Protein AF-0000000074260076 (afdb_homodimer)

Radius of gyration: 21.59 Å; Cα contacts (8 Å, |Δi|>4): 686; chains: 2; bounding box: 51×74×41 Å

Structure (mmCIF, N/CA/C/O backbone):
data_AF-0000000074260076-model_v1
#
loop_
_entity.id
_entity.type
_entity.pdbx_description
1 polymer 'Uncharacterized protein'
#
loop_
_atom_site.group_PDB
_atom_site.id
_atom_site.type_symbol
_atom_site.label_atom_id
_atom_site.label_alt_id
_atom_site.label_comp_id
_atom_site.label_asym_id
_atom_site.label_entity_id
_atom_site.label_seq_id
_atom_site.pdbx_PDB_ins_code
_atom_site.Cartn_x
_atom_site.Cartn_y
_atom_site.Cartn_z
_atom_site.occupancy
_atom_site.B_iso_or_equiv
_atom_site.auth_seq_id
_atom_site.auth_comp_id
_atom_site.auth_asym_id
_atom_site.auth_atom_id
_atom_site.pdbx_PDB_model_num
ATOM 1 N N . MET A 1 1 ? -15.172 -18.375 -21.188 1 74.19 1 MET A N 1
ATOM 2 C CA . MET A 1 1 ? -14.969 -17.453 -20.078 1 74.19 1 MET A CA 1
ATOM 3 C C . MET A 1 1 ? -14.234 -18.141 -18.938 1 74.19 1 MET A C 1
ATOM 5 O O . MET A 1 1 ? -14.477 -19.312 -18.641 1 74.19 1 MET A O 1
ATOM 9 N N . PRO A 1 2 ? -13.25 -17.469 -18.547 1 85.44 2 PRO A N 1
ATOM 10 C CA . PRO A 1 2 ? -12.523 -18.156 -17.469 1 85.44 2 PRO A CA 1
ATOM 11 C C . PRO A 1 2 ? -13.398 -18.438 -16.25 1 85.44 2 PRO A C 1
ATOM 13 O O . PRO A 1 2 ? -14.328 -17.672 -15.969 1 85.44 2 PRO A O 1
ATOM 16 N N . ILE A 1 3 ? -13.172 -19.578 -15.68 1 87.88 3 ILE A N 1
ATOM 17 C CA . ILE A 1 3 ? -13.836 -19.953 -14.438 1 87.88 3 ILE A CA 1
ATOM 18 C C . ILE A 1 3 ? -13.078 -19.359 -13.25 1 87.88 3 ILE A C 1
ATOM 20 O O . ILE A 1 3 ? -11.844 -19.391 -13.219 1 87.88 3 ILE A O 1
ATOM 24 N N . ASP A 1 4 ? -13.875 -18.875 -12.344 1 90.56 4 ASP A N 1
ATOM 25 C CA . ASP A 1 4 ? -13.258 -18.391 -11.117 1 90.56 4 ASP A CA 1
ATOM 26 C C . ASP A 1 4 ? -12.578 -19.531 -10.359 1 90.56 4 ASP A C 1
ATOM 28 O O . ASP A 1 4 ? -13.141 -20.625 -10.234 1 90.56 4 ASP A O 1
ATOM 32 N N . ILE A 1 5 ? -11.406 -19.234 -9.883 1 93.06 5 ILE A N 1
ATOM 33 C CA . ILE A 1 5 ? -10.594 -20.234 -9.211 1 93.06 5 ILE A CA 1
ATOM 34 C C . ILE A 1 5 ? -11.383 -20.844 -8.047 1 93.06 5 ILE A C 1
ATOM 36 O O . ILE A 1 5 ? -11.203 -22.016 -7.707 1 93.06 5 ILE A O 1
ATOM 40 N N . ARG A 1 6 ? -12.32 -20.25 -7.434 1 90 6 ARG A N 1
ATOM 41 C CA . ARG A 1 6 ? -13.117 -20.719 -6.305 1 90 6 ARG A CA 1
ATOM 42 C C . ARG A 1 6 ? -14.117 -21.781 -6.75 1 90 6 ARG A C 1
ATOM 44 O O . ARG A 1 6 ? -14.547 -22.609 -5.949 1 90 6 ARG A O 1
ATOM 51 N N . ASP A 1 7 ? -14.359 -21.688 -8.008 1 90 7 ASP A N 1
ATOM 52 C CA . ASP A 1 7 ? -15.359 -22.594 -8.562 1 90 7 ASP A CA 1
ATOM 53 C C . ASP A 1 7 ? -14.719 -23.609 -9.5 1 90 7 ASP A C 1
ATOM 55 O O . ASP A 1 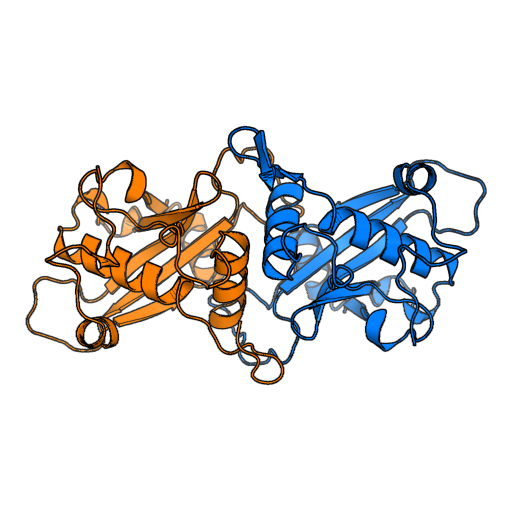7 ? -15.406 -24.438 -10.102 1 90 7 ASP A O 1
ATOM 59 N N . HIS A 1 8 ? -13.5 -23.531 -9.617 1 92.44 8 HIS A N 1
ATOM 60 C CA . HIS A 1 8 ? -12.812 -24.453 -10.516 1 92.44 8 HIS A CA 1
ATOM 61 C C . HIS A 1 8 ? -12.844 -25.875 -9.984 1 92.44 8 HIS A C 1
ATOM 63 O O . HIS A 1 8 ? -12.539 -26.109 -8.812 1 92.44 8 HIS A O 1
ATOM 69 N N . PRO A 1 9 ? -13.133 -26.812 -10.75 1 93 9 PRO A N 1
ATOM 70 C CA . PRO A 1 9 ? -13.297 -28.188 -10.281 1 93 9 PRO A CA 1
ATOM 71 C C . PRO A 1 9 ? -12.008 -28.766 -9.711 1 93 9 PRO A C 1
ATOM 73 O O . PRO A 1 9 ? -12.055 -29.641 -8.828 1 93 9 PRO A O 1
ATOM 76 N N . ASP A 1 10 ? -10.914 -28.375 -10.242 1 92.19 10 ASP A N 1
ATOM 77 C CA . ASP A 1 10 ? -9.641 -28.922 -9.797 1 92.19 10 ASP A CA 1
ATOM 78 C C . ASP A 1 10 ? -8.953 -28 -8.805 1 92.19 10 ASP A C 1
ATOM 80 O O . ASP A 1 10 ? -7.762 -28.141 -8.523 1 92.19 10 ASP A O 1
ATOM 84 N N . ALA A 1 11 ? -9.711 -26.969 -8.336 1 92.06 11 ALA A N 1
ATOM 85 C CA . ALA A 1 11 ? -9.141 -26.062 -7.34 1 92.06 11 ALA A CA 1
ATOM 86 C C . ALA A 1 11 ? -8.781 -26.828 -6.062 1 92.06 11 ALA A C 1
ATOM 88 O O . ALA A 1 11 ? -9.555 -27.672 -5.594 1 92.06 11 ALA A O 1
ATOM 89 N N . PRO A 1 12 ? -7.594 -26.594 -5.531 1 92.62 12 PRO A N 1
ATOM 90 C CA . PRO A 1 12 ? -7.27 -27.219 -4.246 1 92.62 12 PRO A CA 1
ATOM 91 C C . PRO A 1 12 ? -8.227 -26.797 -3.133 1 92.62 12 PRO A C 1
ATOM 93 O O . PRO A 1 12 ? -8.75 -25.688 -3.146 1 92.62 12 PRO A O 1
ATOM 96 N N . SER A 1 13 ? -8.406 -27.719 -2.211 1 91.31 13 SER A N 1
ATOM 97 C CA . SER A 1 13 ? -9.234 -27.422 -1.047 1 91.31 13 SER A CA 1
ATOM 98 C C . SER A 1 13 ? -8.484 -26.547 -0.044 1 91.31 13 SER A C 1
ATOM 100 O O . SER A 1 13 ? -7.262 -26.406 -0.127 1 91.31 13 SER A O 1
ATOM 102 N N . LEU A 1 14 ? -9.234 -26.047 0.898 1 89.88 14 LEU A N 1
ATOM 103 C CA . LEU A 1 14 ? -8.625 -25.234 1.948 1 89.88 14 LEU A CA 1
ATOM 104 C C . LEU A 1 14 ? -7.625 -26.062 2.756 1 89.88 14 LEU A C 1
ATOM 106 O O . LEU A 1 14 ? -6.582 -25.547 3.172 1 89.88 14 LEU A O 1
ATOM 110 N N . GLU A 1 15 ? -7.977 -27.281 2.957 1 89.81 15 GLU A N 1
ATOM 111 C CA . GLU A 1 15 ? -7.094 -28.188 3.689 1 89.81 15 GLU A CA 1
ATOM 112 C C . GLU A 1 15 ? -5.77 -28.375 2.953 1 89.81 15 GLU A C 1
ATOM 114 O O . GLU A 1 15 ? -4.703 -28.375 3.57 1 89.81 15 GLU A O 1
ATOM 119 N N . GLU A 1 16 ? -5.859 -28.562 1.689 1 88.75 16 GLU A N 1
ATOM 120 C CA . GLU A 1 16 ? -4.656 -28.719 0.877 1 88.75 16 GLU A CA 1
ATOM 121 C C . GLU A 1 16 ? -3.822 -27.438 0.875 1 88.75 16 GLU A C 1
ATOM 123 O O . GLU A 1 16 ? -2.59 -27.5 0.895 1 88.75 16 GLU A O 1
ATOM 128 N N . LEU A 1 17 ? -4.484 -26.297 0.888 1 92.06 17 LEU A N 1
ATOM 129 C CA . LEU A 1 17 ? -3.797 -25.016 0.832 1 92.06 17 LEU A CA 1
ATOM 130 C C . LEU A 1 17 ? -3.021 -24.75 2.119 1 92.06 17 LEU A C 1
ATOM 132 O O . LEU A 1 17 ? -2.084 -23.953 2.133 1 92.06 17 LEU A O 1
ATOM 136 N N . ARG A 1 18 ? -3.373 -25.375 3.184 1 90.62 18 ARG A N 1
ATOM 137 C CA . ARG A 1 18 ? -2.725 -25.172 4.477 1 90.62 18 ARG A CA 1
ATOM 138 C C . ARG A 1 18 ? -1.297 -25.719 4.461 1 90.62 18 ARG A C 1
ATOM 140 O O . ARG A 1 18 ? -0.505 -25.406 5.355 1 90.62 18 ARG A O 1
ATOM 147 N N . GLU A 1 19 ? -1.034 -26.469 3.469 1 91.38 19 GLU A N 1
ATOM 148 C CA . GLU A 1 19 ? 0.305 -27.047 3.334 1 91.38 19 GLU A CA 1
ATOM 149 C C . GLU A 1 19 ? 1.283 -26.016 2.771 1 91.38 19 GLU A C 1
ATOM 151 O O . GLU A 1 19 ? 2.488 -26.266 2.701 1 91.38 19 GLU A O 1
ATOM 156 N N . PHE A 1 20 ? 0.777 -24.922 2.424 1 94 20 PHE A N 1
ATOM 157 C CA . PHE A 1 20 ? 1.606 -23.906 1.789 1 94 20 PHE A CA 1
ATOM 158 C C . PHE A 1 20 ? 1.668 -22.641 2.645 1 94 20 PHE A C 1
ATOM 160 O O . PHE A 1 20 ? 0.704 -22.312 3.336 1 94 20 PHE A O 1
ATOM 167 N N . THR A 1 21 ? 2.832 -22 2.584 1 94.5 21 THR A N 1
ATOM 168 C CA . THR A 1 21 ? 3.016 -20.719 3.256 1 94.5 21 THR A CA 1
ATOM 169 C C . THR A 1 21 ? 3.539 -19.672 2.281 1 94.5 21 THR A C 1
ATOM 171 O O . THR A 1 21 ? 4.422 -19.953 1.469 1 94.5 21 THR A O 1
ATOM 174 N N . LEU A 1 22 ? 2.9 -18.547 2.312 1 96.56 22 LEU A N 1
ATOM 175 C CA . LEU A 1 22 ? 3.389 -17.406 1.554 1 96.56 22 LEU A CA 1
ATOM 176 C C . LEU A 1 22 ? 4.402 -16.609 2.369 1 96.56 22 LEU A C 1
ATOM 178 O O . LEU A 1 22 ? 4.074 -16.094 3.438 1 96.56 22 LEU A O 1
ATOM 182 N N . VAL A 1 23 ? 5.578 -16.531 1.848 1 98.06 23 VAL A N 1
ATOM 183 C CA . VAL A 1 23 ? 6.641 -15.812 2.535 1 98.06 23 VAL A CA 1
ATOM 184 C C . VAL A 1 23 ? 7.098 -14.625 1.682 1 98.06 23 VAL A C 1
ATOM 186 O O . VAL A 1 23 ? 7.641 -14.812 0.59 1 98.06 23 VAL A O 1
ATOM 189 N N . PRO A 1 24 ? 6.895 -13.445 2.148 1 98.69 24 PRO A N 1
ATOM 190 C CA . PRO A 1 24 ? 7.363 -12.312 1.349 1 98.69 24 PRO A CA 1
ATOM 191 C C . PRO A 1 24 ? 8.875 -12.32 1.142 1 98.69 24 PRO A C 1
ATOM 193 O O . PRO A 1 24 ? 9.625 -12.641 2.064 1 98.69 24 PRO A O 1
ATOM 196 N N . VAL A 1 25 ? 9.312 -12.016 -0.011 1 98.69 25 VAL A N 1
ATOM 197 C CA . VAL A 1 25 ? 10.734 -11.844 -0.304 1 98.69 25 VAL A CA 1
ATOM 198 C C . VAL A 1 25 ? 11.18 -10.453 0.138 1 98.69 25 VAL A C 1
ATOM 200 O O . VAL A 1 25 ? 10.562 -9.445 -0.221 1 98.69 25 VAL A O 1
ATOM 203 N N . ALA A 1 26 ? 12.227 -10.398 0.813 1 98.31 26 ALA A N 1
ATOM 204 C CA . ALA A 1 26 ? 12.695 -9.125 1.353 1 98.31 26 ALA A CA 1
ATOM 205 C C . ALA A 1 26 ? 13.117 -8.18 0.233 1 98.31 26 ALA A C 1
ATOM 207 O O . ALA A 1 26 ? 13.727 -8.609 -0.753 1 98.31 26 ALA A O 1
ATOM 208 N N . ARG A 1 27 ? 12.891 -6.945 0.481 1 97.56 27 ARG A N 1
ATOM 209 C CA . ARG A 1 27 ? 13.289 -5.93 -0.488 1 97.56 27 ARG A CA 1
ATOM 210 C C . ARG A 1 27 ? 14.781 -6.008 -0.775 1 97.56 27 ARG A C 1
ATOM 212 O O . ARG A 1 27 ? 15.203 -5.895 -1.929 1 97.56 27 ARG A O 1
ATOM 219 N N . GLU A 1 28 ? 15.531 -6.152 0.253 1 96.5 28 GLU A N 1
ATOM 220 C CA . GLU A 1 28 ? 16.984 -6.223 0.107 1 96.5 28 GLU A CA 1
ATOM 221 C C . GLU A 1 28 ? 17.391 -7.375 -0.806 1 96.5 28 GLU A C 1
ATOM 223 O O . GLU A 1 28 ? 18.328 -7.246 -1.59 1 96.5 28 GLU A O 1
ATOM 228 N N . GLU A 1 29 ? 16.734 -8.469 -0.654 1 98.06 29 GLU A N 1
ATOM 229 C CA . GLU A 1 29 ? 17.031 -9.609 -1.522 1 98.06 29 GLU A CA 1
ATOM 230 C C . GLU A 1 29 ? 16.703 -9.289 -2.979 1 98.06 29 GLU A C 1
ATOM 232 O O . GLU A 1 29 ? 17.484 -9.625 -3.879 1 98.06 29 GLU A O 1
ATOM 237 N N . ILE A 1 30 ? 15.602 -8.648 -3.213 1 98.38 30 ILE A N 1
ATOM 238 C CA . ILE A 1 30 ? 15.195 -8.266 -4.562 1 98.38 30 ILE A CA 1
ATOM 239 C C . ILE A 1 30 ? 16.234 -7.328 -5.164 1 98.38 30 ILE A C 1
ATOM 241 O O . ILE A 1 30 ? 16.688 -7.535 -6.293 1 98.38 30 ILE A O 1
ATOM 245 N N . GLU A 1 31 ? 16.641 -6.336 -4.414 1 97.19 31 GLU A N 1
ATOM 246 C CA . GLU A 1 31 ? 17.609 -5.355 -4.891 1 97.19 31 GLU A CA 1
ATOM 247 C C . GLU A 1 31 ? 18.969 -6.004 -5.16 1 97.19 31 GLU A C 1
ATOM 249 O O . GLU A 1 31 ? 19.656 -5.641 -6.113 1 97.19 31 GLU A O 1
ATOM 254 N N . SER A 1 32 ? 19.344 -6.941 -4.289 1 98 32 SER A N 1
ATOM 255 C CA . SER A 1 32 ? 20.609 -7.648 -4.473 1 98 32 SER A CA 1
ATOM 256 C C . SER A 1 32 ? 20.625 -8.438 -5.777 1 98 32 SER A C 1
ATOM 258 O O . SER A 1 32 ? 21.594 -8.398 -6.527 1 98 32 SER A O 1
ATOM 260 N N . ARG A 1 33 ? 19.516 -9.133 -6.066 1 98.12 33 ARG A N 1
ATOM 261 C CA . ARG A 1 33 ? 19.391 -9.883 -7.312 1 98.12 33 ARG A CA 1
ATOM 262 C C . ARG A 1 33 ? 19.469 -8.961 -8.523 1 98.12 33 ARG A C 1
ATOM 264 O O . ARG A 1 33 ? 20.141 -9.266 -9.508 1 98.12 33 ARG A O 1
ATOM 271 N N . ARG A 1 34 ? 18.844 -7.852 -8.438 1 97.5 34 ARG A N 1
ATOM 272 C CA . ARG A 1 34 ? 18.875 -6.875 -9.523 1 97.5 34 ARG A CA 1
ATOM 273 C C . ARG A 1 34 ? 20.281 -6.309 -9.719 1 97.5 34 ARG A C 1
ATOM 275 O O . ARG A 1 34 ? 20.719 -6.102 -10.852 1 97.5 34 ARG A O 1
ATOM 282 N N . ALA A 1 35 ? 20.953 -6.012 -8.656 1 97.31 35 ALA A N 1
ATOM 283 C CA . ALA A 1 35 ? 22.312 -5.473 -8.711 1 97.31 35 ALA A CA 1
ATOM 284 C C . ALA A 1 35 ? 23.266 -6.457 -9.383 1 97.31 35 ALA A C 1
ATOM 286 O O . ALA A 1 35 ? 24.25 -6.055 -9.992 1 97.31 35 ALA A O 1
ATOM 287 N N . GLU A 1 36 ? 22.953 -7.688 -9.242 1 97.31 36 GLU A N 1
ATOM 288 C CA . GLU A 1 36 ? 23.75 -8.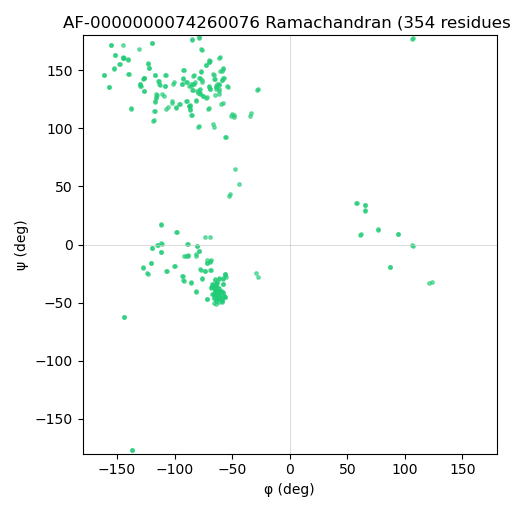734 -9.875 1 97.31 36 GLU A CA 1
ATOM 289 C C . GLU A 1 36 ? 23.391 -8.898 -11.344 1 97.31 36 GLU A C 1
ATOM 291 O O . GLU A 1 36 ? 23.922 -9.781 -12.031 1 97.31 36 GLU A O 1
ATOM 296 N N . GLY A 1 37 ? 22.453 -8.117 -11.75 1 97.31 37 GLY A N 1
ATOM 297 C CA . GLY A 1 37 ? 22.094 -8.109 -13.156 1 97.31 37 GLY A CA 1
ATOM 298 C C . GLY A 1 37 ? 20.938 -9.047 -13.484 1 97.31 37 GLY A C 1
ATOM 299 O O . GLY A 1 37 ? 20.641 -9.281 -14.656 1 97.31 37 GLY A O 1
ATOM 300 N N . GLN A 1 38 ? 20.297 -9.586 -12.469 1 97.56 38 GLN A N 1
ATOM 301 C CA . GLN A 1 38 ? 19.172 -10.5 -12.703 1 97.56 38 GLN A CA 1
ATOM 302 C C . GLN A 1 38 ? 17.875 -9.734 -12.93 1 97.56 38 GLN A C 1
ATOM 304 O O . GLN A 1 38 ? 17.672 -8.664 -12.344 1 97.56 38 GLN A O 1
ATOM 309 N N . GLU A 1 39 ? 17.094 -10.297 -13.758 1 97.31 39 GLU A N 1
ATOM 310 C CA . GLU A 1 39 ? 15.766 -9.758 -14.016 1 97.31 39 GLU A CA 1
ATOM 311 C C . GLU A 1 39 ? 14.68 -10.719 -13.547 1 97.31 39 GLU A C 1
ATOM 313 O O . GLU A 1 39 ? 14.828 -11.938 -13.656 1 97.31 39 GLU A O 1
ATOM 318 N N . LEU A 1 40 ? 13.656 -10.133 -12.992 1 98.06 40 LEU A N 1
ATOM 319 C CA . LEU A 1 40 ? 12.508 -10.93 -12.57 1 98.06 40 LEU A CA 1
ATOM 320 C C . LEU A 1 40 ? 11.547 -11.148 -13.734 1 98.06 40 LEU A C 1
ATOM 322 O O . LEU A 1 40 ? 10.914 -10.203 -14.211 1 98.06 40 LEU A O 1
ATOM 326 N N . ARG A 1 41 ? 11.438 -12.359 -14.203 1 98 41 ARG A N 1
ATOM 327 C CA . ARG A 1 41 ? 10.438 -12.719 -15.203 1 98 41 ARG A CA 1
ATOM 328 C C . ARG A 1 41 ? 9.102 -13.047 -14.547 1 98 41 ARG A C 1
ATOM 330 O O . ARG A 1 41 ? 9.055 -13.781 -13.555 1 98 41 ARG A O 1
ATOM 337 N N . GLU A 1 42 ? 8.141 -12.469 -15.125 1 98 42 GLU A N 1
ATOM 338 C CA . GLU A 1 42 ? 6.812 -12.664 -14.555 1 98 42 GLU A CA 1
ATOM 339 C C . GLU A 1 42 ? 5.82 -13.156 -15.602 1 98 42 GLU A C 1
ATOM 341 O O . GLU A 1 42 ? 5.938 -12.812 -16.781 1 98 42 GLU A O 1
ATOM 346 N N . LEU A 1 43 ? 4.941 -14.016 -15.18 1 97.81 43 LEU A N 1
ATOM 347 C CA . LEU A 1 43 ? 3.811 -14.477 -15.977 1 97.81 43 LEU A CA 1
ATOM 348 C C . LEU A 1 43 ? 2.488 -14.109 -15.312 1 97.81 43 LEU A C 1
ATOM 350 O O . LEU A 1 43 ? 2.121 -14.695 -14.289 1 97.81 43 LEU A O 1
ATOM 354 N N . ASN A 1 44 ? 1.832 -13.141 -15.859 1 96.94 44 ASN A N 1
ATOM 355 C CA . ASN A 1 44 ? 0.511 -12.766 -15.367 1 96.94 44 ASN A CA 1
ATOM 356 C C . ASN A 1 44 ? -0.532 -13.828 -15.695 1 96.94 44 ASN A C 1
ATOM 358 O O . ASN A 1 44 ? -0.889 -14.016 -16.859 1 96.94 44 ASN A O 1
ATOM 362 N N . LEU A 1 45 ? -1.094 -14.406 -14.75 1 96.56 45 LEU A N 1
ATOM 363 C CA . LEU A 1 45 ? -1.953 -15.57 -14.961 1 96.56 45 LEU A CA 1
ATOM 364 C C . LEU A 1 45 ? -3.312 -15.148 -15.508 1 96.56 45 LEU A C 1
ATOM 366 O O . LEU A 1 45 ? -3.969 -15.922 -16.203 1 96.56 45 LEU A O 1
ATOM 370 N N . GLN A 1 46 ? -3.758 -13.984 -15.211 1 90.44 46 GLN A N 1
ATOM 371 C CA . GLN A 1 46 ? -5.02 -13.492 -15.742 1 90.44 46 GLN A CA 1
ATOM 372 C C . GLN A 1 46 ? -4.934 -13.273 -17.25 1 90.44 46 GLN A C 1
ATOM 374 O O . GLN A 1 46 ? -5.922 -13.453 -17.969 1 90.44 46 GLN A O 1
ATOM 379 N N . GLU A 1 47 ? -3.836 -12.891 -17.719 1 89.31 47 GLU A N 1
ATOM 380 C CA . GLU A 1 47 ? -3.65 -12.594 -19.141 1 89.31 47 GLU A CA 1
ATOM 381 C C . GLU A 1 47 ? -3.301 -13.852 -19.922 1 89.31 47 GLU A C 1
ATOM 383 O O . GLU A 1 47 ? -3.641 -13.977 -21.094 1 89.31 47 GLU A O 1
ATOM 388 N N . GLU A 1 48 ? -2.619 -14.742 -19.328 1 90.19 48 GLU A N 1
ATOM 389 C CA . GLU A 1 48 ? -2.045 -15.875 -20.031 1 90.19 48 GLU A CA 1
ATOM 390 C C . GLU A 1 48 ? -2.992 -17.078 -20.031 1 90.19 48 GLU A C 1
ATOM 392 O O . GLU A 1 48 ? -2.943 -17.922 -20.922 1 90.19 48 GLU A O 1
ATOM 397 N N . ARG A 1 49 ? -3.729 -17.094 -18.938 1 87.19 49 ARG A N 1
ATOM 398 C CA . ARG A 1 49 ? -4.641 -18.234 -18.828 1 87.19 49 ARG A CA 1
ATOM 399 C C . ARG A 1 49 ? -6.059 -17.828 -19.219 1 87.19 49 ARG A C 1
ATOM 401 O O . ARG A 1 49 ? -6.531 -16.75 -18.859 1 87.19 49 ARG A O 1
ATOM 408 N N . ASN A 1 50 ? -6.684 -18.656 -19.891 1 85.69 50 ASN A N 1
ATOM 409 C CA . ASN A 1 50 ? -8.039 -18.375 -20.344 1 85.69 50 ASN A CA 1
ATOM 410 C C . ASN A 1 50 ? -9.055 -19.328 -19.719 1 85.69 50 ASN A C 1
ATOM 412 O O . ASN A 1 50 ? -10.258 -19.203 -19.953 1 85.69 50 ASN A O 1
ATOM 416 N N . ASP A 1 51 ? -8.633 -20.172 -18.953 1 89.75 51 ASP A N 1
ATOM 417 C CA . ASP A 1 51 ? -9.523 -21.203 -18.406 1 89.75 51 ASP A CA 1
ATOM 418 C C . ASP A 1 51 ? -9.82 -20.938 -16.938 1 89.75 51 ASP A C 1
ATOM 420 O O . ASP A 1 51 ? -10.812 -21.438 -16.391 1 89.75 51 ASP A O 1
ATOM 424 N N . VAL A 1 52 ? -8.977 -20.203 -16.281 1 90.94 52 VAL A N 1
ATOM 425 C CA . VAL A 1 52 ? -9.125 -19.953 -14.859 1 90.94 52 VAL A CA 1
ATOM 426 C C . VAL A 1 52 ? -8.758 -18.5 -14.555 1 90.94 52 VAL A C 1
ATOM 428 O O . VAL A 1 52 ? -7.898 -17.922 -15.219 1 90.94 52 VAL A O 1
ATOM 431 N N . SER A 1 53 ? -9.453 -17.906 -13.531 1 89.31 53 SER A N 1
ATOM 432 C CA . SER A 1 53 ? -9.172 -16.531 -13.148 1 89.31 53 SER A CA 1
ATOM 433 C C . SER A 1 53 ? -9.383 -16.312 -11.656 1 89.31 53 SER A C 1
ATOM 435 O O . SER A 1 53 ? -10.008 -17.141 -10.984 1 89.31 53 SER A O 1
ATOM 437 N N . ALA A 1 54 ? -8.688 -15.312 -11.211 1 85.75 54 ALA A N 1
ATOM 438 C CA . ALA A 1 54 ? -8.969 -14.758 -9.891 1 85.75 54 ALA A CA 1
ATOM 439 C C . ALA A 1 54 ? -9.656 -13.398 -10 1 85.75 54 ALA A C 1
ATOM 441 O O . ALA A 1 54 ? -9.195 -12.523 -10.727 1 85.75 54 ALA A O 1
ATOM 442 N N . SER A 1 55 ? -10.859 -13.258 -9.547 1 79.62 55 SER A N 1
ATOM 443 C CA . SER A 1 55 ? -11.562 -11.984 -9.609 1 79.62 55 SER A CA 1
ATOM 444 C C . SER A 1 55 ? -12.094 -11.578 -8.234 1 79.62 55 SER A C 1
ATOM 446 O O . SER A 1 55 ? -12.406 -12.438 -7.406 1 79.62 55 SER A O 1
ATOM 448 N N . LEU A 1 56 ? -12.023 -10.266 -8.016 1 82.19 56 LEU A N 1
ATOM 449 C CA . LEU A 1 56 ? -12.562 -9.75 -6.754 1 82.19 56 LEU A CA 1
ATOM 450 C C . LEU A 1 56 ? -14.078 -9.68 -6.797 1 82.19 56 LEU A C 1
ATOM 452 O O . LEU A 1 56 ? -14.727 -9.523 -5.762 1 82.19 56 LEU A O 1
ATOM 456 N N . ASP A 1 57 ? -14.648 -9.625 -8.102 1 66.31 57 ASP A N 1
ATOM 457 C CA . ASP A 1 57 ? -16.078 -9.438 -8.289 1 66.31 57 ASP A CA 1
ATOM 458 C C . ASP A 1 57 ? -16.875 -10.508 -7.539 1 66.31 57 ASP A C 1
ATOM 460 O O . ASP A 1 57 ? -16.641 -11.703 -7.727 1 66.31 57 ASP A O 1
ATOM 464 N N . VAL A 1 58 ? -17.219 -10.133 -6.348 1 54.25 58 VAL A N 1
ATOM 465 C CA . VAL A 1 58 ? -18.141 -11.031 -5.664 1 54.25 58 VAL A CA 1
ATOM 466 C C . VAL A 1 58 ? -19.453 -11.133 -6.445 1 54.25 58 VAL A C 1
ATOM 468 O O . VAL A 1 58 ? -19.859 -10.172 -7.105 1 54.25 58 VAL A O 1
ATOM 471 N N . GLU A 1 59 ? -19.953 -12.242 -6.734 1 48.22 59 GLU A N 1
ATOM 472 C CA . GLU A 1 59 ? -21.266 -12.484 -7.344 1 48.22 59 GLU A CA 1
ATOM 473 C C . GLU A 1 59 ? -22.25 -11.375 -6.984 1 48.22 59 GLU A C 1
ATOM 475 O O . GLU A 1 59 ? -22.312 -10.945 -5.832 1 48.22 59 GLU A O 1
ATOM 480 N N . PRO A 1 60 ? -22.938 -10.898 -7.969 1 41.81 60 PRO A N 1
ATOM 481 C CA . PRO A 1 60 ? -24.156 -10.109 -7.797 1 41.81 60 PRO A CA 1
ATOM 482 C C . PRO A 1 60 ? -25.156 -10.766 -6.852 1 41.81 60 PRO A C 1
ATOM 484 O O . PRO A 1 60 ? -25.469 -11.945 -7.012 1 41.81 60 PRO A O 1
ATOM 487 N N . GLY A 1 61 ? -25.422 -10.156 -5.598 1 44.56 61 GLY A N 1
ATOM 488 C CA . GLY A 1 61 ? -26.375 -10.688 -4.629 1 44.56 61 GLY A CA 1
ATOM 489 C C . GLY A 1 61 ? -25.734 -11.016 -3.291 1 44.56 61 GLY A C 1
ATOM 490 O O . GLY A 1 61 ? -26.422 -11.438 -2.355 1 44.56 61 GLY A O 1
ATOM 491 N N . SER A 1 62 ? -24.625 -11.383 -3.379 1 41.09 62 SER A N 1
ATOM 492 C CA . SER A 1 62 ? -24.062 -11.672 -2.062 1 41.09 62 SER A CA 1
ATOM 493 C C . SER A 1 62 ? -23.938 -10.398 -1.227 1 41.09 62 SER A C 1
ATOM 495 O O . SER A 1 62 ? -23.578 -9.336 -1.745 1 41.09 62 SER A O 1
ATOM 497 N N . ALA A 1 63 ? -24.828 -10.219 -0.368 1 43.25 63 ALA A N 1
ATOM 498 C CA . ALA A 1 63 ? -25.047 -9.141 0.588 1 43.25 63 ALA A CA 1
ATOM 499 C C . ALA A 1 63 ? -23.734 -8.461 0.962 1 43.25 63 ALA A C 1
ATOM 501 O O . ALA A 1 63 ? -23.734 -7.441 1.653 1 43.25 63 ALA A O 1
ATOM 502 N N . GLY A 1 64 ? -22.562 -9.039 0.949 1 45.16 64 GLY A N 1
ATOM 503 C CA . GLY A 1 64 ? -21.391 -8.531 1.647 1 45.16 64 GLY A CA 1
ATOM 504 C C . GLY A 1 64 ? -20.672 -7.445 0.879 1 45.16 64 GLY A C 1
ATOM 505 O O . GLY A 1 64 ? -20.922 -7.246 -0.313 1 45.16 64 GLY A O 1
ATOM 506 N N . ARG A 1 65 ? -20.25 -6.496 1.543 1 52.94 65 ARG A N 1
ATOM 507 C CA . ARG A 1 65 ? -19.469 -5.375 1.031 1 52.94 65 ARG A CA 1
ATOM 508 C C . ARG A 1 65 ? -18.531 -5.828 -0.083 1 52.94 65 ARG A C 1
ATOM 510 O O . ARG A 1 65 ? -17.859 -6.852 0.043 1 52.94 65 ARG A O 1
ATOM 517 N N . SER A 1 66 ? -18.781 -5.418 -1.331 1 68.94 66 SER A N 1
ATOM 518 C CA . SER A 1 66 ? -18.016 -5.73 -2.531 1 68.94 66 SER A CA 1
ATOM 519 C C . SER A 1 66 ? -16.516 -5.508 -2.301 1 68.94 66 SER A C 1
ATOM 521 O O . SER A 1 66 ? -16.109 -4.477 -1.761 1 68.94 66 SER A O 1
ATOM 523 N N . LEU A 1 67 ? -15.797 -6.598 -2.25 1 85.12 67 LEU A N 1
ATOM 524 C CA . LEU A 1 67 ? -14.336 -6.578 -2.174 1 85.12 67 LEU A CA 1
ATOM 525 C C . LEU A 1 67 ? -13.742 -5.836 -3.367 1 85.12 67 LEU A C 1
ATOM 527 O O . LEU A 1 67 ? -14.133 -6.074 -4.512 1 85.12 67 LEU A O 1
ATOM 531 N N . ASP A 1 68 ? -12.992 -4.801 -3.043 1 90.56 68 ASP A N 1
ATOM 532 C CA . ASP A 1 68 ? -12.297 -4.105 -4.121 1 90.56 68 ASP A CA 1
ATOM 533 C C . ASP A 1 68 ? -10.781 -4.141 -3.918 1 90.56 68 ASP A C 1
ATOM 535 O O . ASP A 1 68 ? -10.297 -4.668 -2.916 1 90.56 68 ASP A O 1
ATOM 539 N N . VAL A 1 69 ? -10.055 -3.674 -4.863 1 95.31 69 VAL A N 1
ATOM 540 C CA . VAL A 1 69 ? -8.602 -3.816 -4.91 1 95.31 69 VAL A CA 1
ATOM 541 C C . VAL A 1 69 ? -7.973 -3.051 -3.748 1 95.31 69 VAL A C 1
ATOM 543 O O . VAL A 1 69 ? -6.926 -3.449 -3.23 1 95.31 69 VAL A O 1
ATOM 546 N N . GLY A 1 70 ? -8.617 -1.965 -3.293 1 96.19 70 GLY A N 1
ATOM 547 C CA . GLY A 1 70 ? -8.133 -1.255 -2.119 1 96.19 70 GLY A CA 1
ATOM 548 C C . GLY A 1 70 ? -8.195 -2.082 -0.85 1 96.19 70 GLY A C 1
ATOM 549 O O . GLY A 1 70 ? -7.266 -2.072 -0.045 1 96.19 70 GLY A O 1
ATOM 550 N N . MET A 1 71 ? -9.273 -2.742 -0.719 1 94.62 71 MET A N 1
ATOM 551 C CA . MET A 1 71 ? -9.422 -3.643 0.42 1 94.62 71 MET A CA 1
ATOM 552 C C . MET A 1 71 ? -8.383 -4.754 0.377 1 94.62 71 MET A C 1
ATOM 554 O O . MET A 1 71 ? -7.781 -5.086 1.4 1 94.62 71 MET A O 1
ATOM 558 N N . VAL A 1 72 ? -8.188 -5.27 -0.801 1 96.44 72 VAL A N 1
ATOM 559 C CA . VAL A 1 72 ? -7.199 -6.324 -1.008 1 96.44 72 VAL A CA 1
ATOM 560 C C . VAL A 1 72 ? -5.812 -5.824 -0.597 1 96.44 72 VAL A C 1
ATOM 562 O O . VAL A 1 72 ? -5.098 -6.5 0.147 1 96.44 72 VAL A O 1
ATOM 565 N N . LEU A 1 73 ? -5.465 -4.672 -1.052 1 98.5 73 LEU A N 1
ATOM 566 C CA . LEU A 1 73 ? -4.16 -4.102 -0.735 1 98.5 73 LEU A CA 1
ATOM 567 C C . LEU A 1 73 ? -3.998 -3.918 0.77 1 98.5 73 LEU A C 1
ATOM 569 O O . LEU A 1 73 ? -2.953 -4.258 1.332 1 98.5 73 LEU A O 1
ATOM 573 N N . TYR A 1 74 ? -4.988 -3.398 1.412 1 98.06 74 TYR A N 1
ATOM 574 C CA . TYR A 1 74 ? -4.875 -3.137 2.842 1 98.06 74 TYR A CA 1
ATOM 575 C C . TYR A 1 74 ? -4.781 -4.438 3.629 1 98.06 74 TYR A C 1
ATOM 577 O O . TYR A 1 74 ? -4.078 -4.512 4.637 1 98.06 74 TYR A O 1
ATOM 585 N N . ARG A 1 75 ? -5.465 -5.492 3.227 1 97.38 75 ARG A N 1
ATOM 586 C CA . ARG A 1 75 ? -5.332 -6.797 3.863 1 97.38 75 ARG A CA 1
ATOM 587 C C . ARG A 1 75 ? -3.908 -7.328 3.73 1 97.38 75 ARG A C 1
ATOM 589 O O . ARG A 1 75 ? -3.344 -7.855 4.691 1 97.38 75 ARG A O 1
ATOM 596 N N . LEU A 1 76 ? -3.365 -7.195 2.539 1 98.56 76 LEU A N 1
ATOM 597 C CA . LEU A 1 76 ? -1.981 -7.613 2.338 1 98.56 76 LEU A CA 1
ATOM 598 C C . LEU A 1 76 ? -1.04 -6.828 3.248 1 98.56 76 LEU A C 1
ATOM 600 O O . LEU A 1 76 ? -0.094 -7.391 3.803 1 98.56 76 LEU A O 1
ATOM 604 N N . VAL A 1 77 ? -1.302 -5.539 3.396 1 98.69 77 VAL A N 1
ATOM 605 C CA . VAL A 1 77 ? -0.486 -4.695 4.266 1 98.69 77 VAL A CA 1
ATOM 606 C C . VAL A 1 77 ? -0.603 -5.176 5.711 1 98.69 77 VAL A C 1
ATOM 608 O O . VAL A 1 77 ? 0.399 -5.266 6.422 1 98.69 77 VAL A O 1
ATOM 611 N N . GLN A 1 78 ? -1.793 -5.473 6.164 1 97.75 78 GLN A N 1
ATOM 612 C CA . GLN A 1 78 ? -2.014 -5.961 7.523 1 97.75 78 GLN A CA 1
ATOM 613 C C . GLN A 1 78 ? -1.274 -7.273 7.758 1 97.75 78 GLN A C 1
ATOM 615 O O . GLN A 1 78 ? -0.675 -7.473 8.82 1 97.75 78 GLN A O 1
ATOM 620 N N . LEU A 1 79 ? -1.292 -8.117 6.766 1 97 79 LEU A N 1
ATOM 621 C CA . LEU A 1 79 ? -0.745 -9.461 6.922 1 97 79 LEU A CA 1
ATOM 622 C C . LEU A 1 79 ? 0.771 -9.453 6.762 1 97 79 LEU A C 1
ATOM 624 O O . LEU A 1 79 ? 1.483 -10.117 7.516 1 97 79 LEU A O 1
ATOM 628 N N . PHE A 1 80 ? 1.307 -8.664 5.785 1 98.06 80 PHE A N 1
ATOM 629 C CA . PHE A 1 80 ? 2.68 -8.914 5.363 1 98.06 80 PHE A CA 1
ATOM 630 C C . PHE A 1 80 ? 3.508 -7.637 5.426 1 98.06 80 PHE A C 1
ATOM 632 O O . PHE A 1 80 ? 4.738 -7.688 5.414 1 98.06 80 PHE A O 1
ATOM 639 N N . GLY A 1 81 ? 2.861 -6.441 5.43 1 98.5 81 GLY A N 1
ATOM 640 C CA . GLY A 1 81 ? 3.537 -5.164 5.262 1 98.5 81 GLY A CA 1
ATOM 641 C C . GLY A 1 81 ? 3.295 -4.535 3.902 1 98.5 81 GLY A C 1
ATOM 642 O O . GLY A 1 81 ? 2.576 -5.098 3.072 1 98.5 81 GLY A O 1
ATOM 643 N N . THR A 1 82 ? 3.799 -3.398 3.668 1 98.75 82 THR A N 1
ATOM 644 C CA . THR A 1 82 ? 3.6 -2.672 2.42 1 98.75 82 THR A CA 1
ATOM 645 C C . THR A 1 82 ? 4.332 -3.359 1.271 1 98.75 82 THR A C 1
ATOM 647 O O . THR A 1 82 ? 5.266 -4.133 1.497 1 98.75 82 THR A O 1
ATOM 650 N N . PRO A 1 83 ? 3.926 -3.109 0.018 1 98.75 83 PRO A N 1
ATOM 651 C CA . PRO A 1 83 ? 4.605 -3.711 -1.132 1 98.75 83 PRO A CA 1
ATOM 652 C C . PRO A 1 83 ? 6.105 -3.439 -1.14 1 98.75 83 PRO A C 1
ATOM 654 O O . PRO A 1 83 ? 6.535 -2.309 -0.902 1 98.75 83 PRO A O 1
ATOM 657 N N . GLN A 1 84 ? 6.902 -4.5 -1.444 1 98.31 84 GLN A N 1
ATOM 658 C CA . GLN A 1 84 ? 8.344 -4.379 -1.235 1 98.31 84 GLN A CA 1
ATOM 659 C C . GLN A 1 84 ? 9.094 -4.379 -2.564 1 98.31 84 GLN A C 1
ATOM 661 O O . GLN A 1 84 ? 10.312 -4.199 -2.594 1 98.31 84 GLN A O 1
ATOM 666 N N . VAL A 1 85 ? 8.367 -4.609 -3.646 1 98.12 85 VAL A N 1
ATOM 667 C CA . VAL A 1 85 ? 9.047 -4.574 -4.938 1 98.12 85 VAL A CA 1
ATOM 668 C C . VAL A 1 85 ? 9.391 -3.131 -5.305 1 98.12 85 VAL A C 1
ATOM 670 O O . VAL A 1 85 ? 8.508 -2.271 -5.348 1 98.12 85 VAL A O 1
ATOM 673 N N . PRO A 1 86 ? 10.625 -2.861 -5.605 1 96.19 86 PRO A N 1
ATOM 674 C CA . PRO A 1 86 ? 11.031 -1.485 -5.891 1 96.19 86 PRO A CA 1
ATOM 675 C C . PRO A 1 86 ? 10.469 -0.961 -7.211 1 96.19 86 PRO A C 1
ATOM 677 O O . PRO A 1 86 ? 10.156 -1.748 -8.109 1 96.19 86 PRO A O 1
ATOM 680 N N . GLY A 1 87 ? 10.383 0.348 -7.305 1 95.38 87 GLY A N 1
ATOM 681 C CA . GLY A 1 87 ? 10.016 0.984 -8.562 1 95.38 87 GLY A CA 1
ATOM 682 C C . GLY A 1 87 ? 8.609 1.546 -8.555 1 95.38 87 GLY A C 1
ATOM 683 O O . GLY A 1 87 ? 8.18 2.168 -9.531 1 95.38 87 GLY A O 1
ATOM 684 N N . PHE A 1 88 ? 7.91 1.355 -7.422 1 97.75 88 PHE A N 1
ATOM 685 C CA . PHE A 1 88 ? 6.52 1.791 -7.348 1 97.75 88 PHE A CA 1
ATOM 686 C C . PHE A 1 88 ? 6.336 2.83 -6.25 1 97.75 88 PHE A C 1
ATOM 688 O O . PHE A 1 88 ? 5.227 3.334 -6.043 1 97.75 88 PHE A O 1
ATOM 695 N N . GLU A 1 89 ? 7.336 3.133 -5.539 1 97.5 89 GLU A N 1
ATOM 696 C CA . GLU A 1 89 ? 7.234 3.887 -4.293 1 97.5 89 GLU A CA 1
ATOM 697 C C . GLU A 1 89 ? 7.031 5.375 -4.562 1 97.5 89 GLU A C 1
ATOM 699 O O . GLU A 1 89 ? 7.578 5.914 -5.527 1 97.5 89 GLU A O 1
ATOM 704 N N . ALA A 1 90 ? 6.336 5.977 -3.674 1 98.5 90 ALA A N 1
ATOM 705 C CA . ALA A 1 90 ? 6.184 7.426 -3.693 1 98.5 90 ALA A CA 1
ATOM 706 C C . ALA A 1 90 ? 7.539 8.125 -3.648 1 98.5 90 ALA A C 1
ATOM 708 O O . ALA A 1 90 ? 8.445 7.688 -2.932 1 98.5 90 ALA A O 1
ATOM 709 N N . GLY A 1 91 ? 7.637 9.258 -4.398 1 97.44 91 GLY A N 1
ATOM 710 C CA . GLY A 1 91 ? 8.883 10.008 -4.441 1 97.44 91 GLY A CA 1
ATOM 711 C C . GLY A 1 91 ? 9.836 9.508 -5.512 1 97.44 91 GLY A C 1
ATOM 712 O O . GLY A 1 91 ? 10.82 10.18 -5.832 1 97.44 91 GLY A O 1
ATOM 713 N N . GLY A 1 92 ? 9.609 8.258 -5.977 1 95.5 92 GLY A N 1
ATOM 714 C CA . GLY A 1 92 ? 10.328 7.754 -7.137 1 95.5 92 GLY A CA 1
ATOM 715 C C . GLY A 1 92 ? 9.68 8.141 -8.453 1 95.5 92 GLY A C 1
ATOM 716 O O . GLY A 1 92 ? 8.672 8.844 -8.477 1 95.5 92 GLY A O 1
ATOM 717 N N . ASP A 1 93 ? 10.305 7.789 -9.539 1 94.62 93 ASP A N 1
ATOM 718 C CA . ASP A 1 93 ? 9.719 8 -10.859 1 94.62 93 ASP A CA 1
ATOM 719 C C . ASP A 1 93 ? 8.672 6.934 -11.18 1 94.62 93 ASP A C 1
ATOM 721 O O . ASP A 1 93 ? 9.016 5.82 -11.578 1 94.62 93 ASP A O 1
ATOM 725 N N . VAL A 1 94 ? 7.402 7.328 -11.031 1 93.69 94 VAL A N 1
ATOM 726 C CA . VAL A 1 94 ? 6.332 6.363 -11.258 1 93.69 94 VAL A CA 1
ATOM 727 C C . VAL A 1 94 ? 5.543 6.75 -12.5 1 93.69 94 VAL A C 1
ATOM 729 O O . VAL A 1 94 ? 4.426 6.27 -12.711 1 93.69 94 VAL A O 1
ATOM 732 N N . SER A 1 95 ? 6.09 7.574 -13.312 1 90.56 95 SER A N 1
ATOM 733 C CA . SER A 1 95 ? 5.375 8.094 -14.477 1 90.56 95 SER A CA 1
ATOM 734 C C . SER A 1 95 ? 5.211 7.02 -15.547 1 90.56 95 SER A C 1
ATOM 736 O O . SER A 1 95 ? 4.379 7.156 -16.453 1 90.56 95 SER A O 1
ATOM 738 N N . GLY A 1 96 ? 5.945 5.984 -15.453 1 90.31 96 GLY A N 1
ATOM 739 C CA . GLY A 1 96 ? 5.898 4.941 -16.469 1 90.31 96 GLY A CA 1
ATOM 740 C C . GLY A 1 96 ? 4.848 3.885 -16.188 1 90.31 96 GLY A C 1
ATOM 741 O O . GLY A 1 96 ? 4.664 2.959 -16.984 1 90.31 96 GLY A O 1
ATOM 742 N N . ARG A 1 97 ? 4.098 4.023 -15.07 1 93.81 97 ARG A N 1
ATOM 743 C CA . ARG A 1 97 ? 3.057 3.055 -14.75 1 93.81 97 ARG A CA 1
ATOM 744 C C . ARG A 1 97 ? 1.882 3.176 -15.711 1 93.81 97 ARG A C 1
ATOM 746 O O . ARG A 1 97 ? 1.434 4.281 -16.016 1 93.81 97 ARG A O 1
ATOM 753 N N . GLU A 1 98 ? 1.381 2.09 -16.172 1 93.62 98 GLU A N 1
ATOM 754 C CA . GLU A 1 98 ? 0.237 2.094 -17.078 1 93.62 98 GLU A CA 1
ATOM 755 C C . GLU A 1 98 ? -0.907 1.245 -16.531 1 93.62 98 GLU A C 1
ATOM 757 O O . GLU A 1 98 ? -2.068 1.453 -16.891 1 93.62 98 GLU A O 1
ATOM 762 N N . ASP A 1 99 ? -0.594 0.326 -15.719 1 96.38 99 ASP A N 1
ATOM 763 C CA . ASP A 1 99 ? -1.609 -0.584 -15.203 1 96.38 99 ASP A CA 1
ATOM 764 C C . ASP A 1 99 ? -1.317 -0.96 -13.75 1 96.38 99 ASP A C 1
ATOM 766 O O . ASP A 1 99 ? -1.944 -0.434 -12.828 1 96.38 99 ASP A O 1
ATOM 770 N N . THR A 1 100 ? -0.158 -1.616 -13.562 1 97.56 100 THR A N 1
ATOM 771 C CA . THR A 1 100 ? 0.234 -2.072 -12.234 1 97.56 100 THR A CA 1
ATOM 772 C C . THR A 1 100 ? 0.782 -0.913 -11.406 1 97.56 100 THR A C 1
ATOM 774 O O . THR A 1 100 ? 1.682 -0.197 -11.844 1 97.56 100 THR A O 1
ATOM 777 N N . THR A 1 101 ? 0.258 -0.772 -10.164 1 98.31 101 THR A N 1
ATOM 778 C CA . THR A 1 101 ? 0.687 0.362 -9.352 1 98.31 101 THR A CA 1
ATOM 779 C C . THR A 1 101 ? 1.317 -0.113 -8.047 1 98.31 101 THR A C 1
ATOM 781 O O . THR A 1 101 ? 1.953 0.668 -7.34 1 98.31 101 THR A O 1
ATOM 784 N N . PHE A 1 102 ? 1.104 -1.354 -7.711 1 98.75 102 PHE A N 1
ATOM 785 C CA . PHE A 1 102 ? 1.843 -1.976 -6.617 1 98.75 102 PHE A CA 1
ATOM 786 C C . PHE A 1 102 ? 2.119 -3.443 -6.914 1 98.75 102 PHE A C 1
ATOM 788 O O . PHE A 1 102 ? 1.438 -4.055 -7.742 1 98.75 102 PHE A O 1
ATOM 795 N N . LYS A 1 103 ? 3.086 -4 -6.219 1 98.62 103 LYS A N 1
ATOM 796 C CA . LYS A 1 103 ? 3.453 -5.395 -6.457 1 98.62 103 LYS A CA 1
ATOM 797 C C . LYS A 1 103 ? 4.137 -6 -5.234 1 98.62 103 LYS A C 1
ATOM 799 O O . LYS A 1 103 ? 4.977 -5.352 -4.602 1 98.62 103 LYS A O 1
ATOM 804 N N . TYR A 1 104 ? 3.734 -7.172 -4.93 1 98.88 104 TYR A N 1
ATOM 805 C CA . TYR A 1 104 ? 4.398 -8.031 -3.951 1 98.88 104 TYR A CA 1
ATOM 806 C C . TYR A 1 104 ? 5.121 -9.18 -4.637 1 98.88 104 TYR A C 1
ATOM 808 O O . TYR A 1 104 ? 4.66 -9.688 -5.664 1 98.88 104 TYR A O 1
ATOM 816 N N . LEU A 1 105 ? 6.223 -9.578 -4.082 1 98.94 105 LEU A N 1
ATOM 817 C CA . LEU A 1 105 ? 6.902 -10.82 -4.438 1 98.94 105 LEU A CA 1
ATOM 818 C C . LEU A 1 105 ? 6.941 -11.773 -3.25 1 98.94 105 LEU A C 1
ATOM 820 O O . LEU A 1 105 ? 7.414 -11.414 -2.17 1 98.94 105 LEU A O 1
ATOM 824 N N . PHE A 1 106 ? 6.418 -12.953 -3.438 1 98.81 106 PHE A N 1
ATOM 825 C CA . PHE A 1 106 ? 6.387 -13.977 -2.398 1 98.81 106 PHE A CA 1
ATOM 826 C C . PHE A 1 106 ? 7.086 -15.242 -2.865 1 98.81 106 PHE A C 1
ATOM 828 O O . PHE A 1 106 ? 7.168 -15.508 -4.066 1 98.81 106 PHE A O 1
ATOM 835 N N . ARG A 1 107 ? 7.57 -15.891 -1.916 1 98.25 107 ARG A N 1
ATOM 836 C CA . ARG A 1 107 ? 7.91 -17.297 -2.072 1 98.25 107 ARG A CA 1
ATOM 837 C C . ARG A 1 107 ? 6.809 -18.188 -1.509 1 98.25 107 ARG A C 1
ATOM 839 O O . ARG A 1 107 ? 6.414 -18.047 -0.352 1 98.25 107 ARG A O 1
ATOM 846 N N . LEU A 1 108 ? 6.262 -18.953 -2.342 1 97.31 108 LEU A N 1
ATOM 847 C CA . LEU A 1 108 ? 5.34 -19.984 -1.88 1 97.31 108 LEU A CA 1
ATOM 848 C C . LEU A 1 108 ? 6.094 -21.25 -1.516 1 97.31 108 LEU A C 1
ATOM 850 O O . LEU A 1 108 ? 6.754 -21.859 -2.365 1 97.31 108 LEU A O 1
ATOM 854 N N . VAL A 1 109 ? 5.973 -21.656 -0.246 1 95.94 109 VAL A N 1
ATOM 855 C CA . VAL A 1 109 ? 6.75 -22.781 0.274 1 95.94 109 VAL A CA 1
ATOM 856 C C . VAL A 1 109 ? 5.812 -23.906 0.684 1 95.94 109 VAL A C 1
ATOM 858 O O . VAL A 1 109 ? 4.832 -23.688 1.398 1 95.94 109 VAL A O 1
ATOM 861 N N . ARG A 1 110 ? 6.125 -24.969 0.214 1 92.44 110 ARG A N 1
ATOM 862 C CA . ARG A 1 110 ? 5.363 -26.156 0.584 1 92.44 110 ARG A CA 1
ATOM 863 C C . ARG A 1 110 ? 5.902 -26.781 1.868 1 92.44 110 ARG A C 1
ATOM 865 O O . ARG A 1 110 ? 7.102 -27.062 1.976 1 92.44 110 ARG A O 1
ATOM 872 N N . GLU A 1 111 ? 5.234 -26.875 2.957 1 81.75 111 GLU A N 1
ATOM 873 C CA . GLU A 1 111 ? 5.684 -27.422 4.238 1 81.75 111 GLU A CA 1
ATOM 874 C C . GLU A 1 111 ? 5.82 -28.938 4.184 1 81.75 111 GLU A C 1
ATOM 876 O O . GLU A 1 111 ? 6.703 -29.516 4.82 1 81.75 111 GLU A O 1
ATOM 881 N N . ALA A 1 112 ? 4.852 -29.594 3.658 1 68.31 112 ALA A N 1
ATOM 882 C CA . ALA A 1 112 ? 4.883 -31.047 3.75 1 68.31 112 ALA A CA 1
ATOM 883 C C . ALA A 1 112 ? 5.324 -31.672 2.43 1 68.31 112 ALA A C 1
ATOM 885 O O . ALA A 1 112 ? 5.059 -31.125 1.357 1 68.31 112 ALA A O 1
ATOM 886 N N . ASP A 1 113 ? 6.426 -32.438 2.539 1 59.94 113 ASP A N 1
ATOM 887 C CA . ASP A 1 113 ? 6.918 -33.25 1.42 1 59.94 113 ASP A CA 1
AT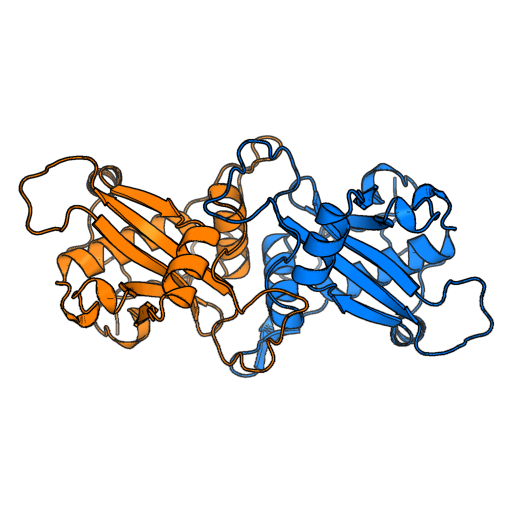OM 888 C C . ASP A 1 113 ? 5.809 -34.125 0.842 1 59.94 113 ASP A C 1
ATOM 890 O O . ASP A 1 113 ? 5.637 -35.281 1.264 1 59.94 113 ASP A O 1
ATOM 894 N N . VAL A 1 114 ? 4.754 -33.531 0.709 1 54.09 114 VAL A N 1
ATOM 895 C CA . VAL A 1 114 ? 3.811 -34.5 0.157 1 54.09 114 VAL A CA 1
ATOM 896 C C . VAL A 1 114 ? 4.266 -34.938 -1.238 1 54.09 114 VAL A C 1
ATOM 898 O O . VAL A 1 114 ? 4.922 -34.156 -1.945 1 54.09 114 VAL A O 1
ATOM 901 N N . ASP A 1 115 ? 4.223 -36.219 -1.438 1 53.47 115 ASP A N 1
ATOM 902 C CA . ASP A 1 115 ? 4.527 -37.031 -2.621 1 53.47 115 ASP A CA 1
ATOM 903 C C . ASP A 1 115 ? 3.92 -36.406 -3.875 1 53.47 115 ASP A C 1
ATOM 905 O O . ASP A 1 115 ? 2.699 -36.406 -4.047 1 53.47 115 ASP A O 1
ATOM 909 N N . GLY A 1 116 ? 4.164 -35 -4.203 1 59.34 116 GLY A N 1
ATOM 910 C CA . GLY A 1 116 ? 3.506 -34.562 -5.426 1 59.34 116 GLY A CA 1
ATOM 911 C C . GLY A 1 116 ? 4.426 -33.812 -6.375 1 59.34 116 GLY A C 1
ATOM 912 O O . GLY A 1 116 ? 5.629 -33.719 -6.125 1 59.34 116 GLY A O 1
ATOM 913 N N . SER A 1 117 ? 3.984 -33.625 -7.496 1 77 117 SER A N 1
ATOM 914 C CA . SER A 1 117 ? 4.59 -33.062 -8.695 1 77 117 SER A CA 1
ATOM 915 C C . SER A 1 117 ? 4.844 -31.562 -8.539 1 77 117 SER A C 1
ATOM 917 O O . SER A 1 117 ? 5.477 -30.938 -9.391 1 77 117 SER A O 1
ATOM 919 N N . LEU A 1 118 ? 4.582 -31.094 -7.273 1 88.31 118 LEU A N 1
ATOM 920 C CA . LEU A 1 118 ? 4.777 -29.656 -7.105 1 88.31 118 LEU A CA 1
ATOM 921 C C . LEU A 1 118 ? 6.188 -29.359 -6.602 1 88.31 118 LEU A C 1
ATOM 923 O O . LEU A 1 118 ? 6.75 -30.125 -5.824 1 88.31 118 LEU A O 1
ATOM 927 N N . PRO A 1 119 ? 6.742 -28.312 -7.07 1 91.12 119 PRO A N 1
ATOM 928 C CA . PRO A 1 119 ? 8.031 -27.906 -6.52 1 91.12 119 PRO A CA 1
ATOM 929 C C . PRO A 1 119 ? 7.961 -27.594 -5.027 1 91.12 119 PRO A C 1
ATOM 931 O O . PRO A 1 119 ? 6.875 -27.344 -4.492 1 91.12 119 PRO A O 1
ATOM 934 N N . GLU A 1 120 ? 9.125 -27.594 -4.383 1 91.31 120 GLU A N 1
ATOM 935 C CA . GLU A 1 120 ? 9.203 -27.25 -2.967 1 91.31 120 GLU A CA 1
ATOM 936 C C . GLU A 1 120 ? 8.891 -25.781 -2.732 1 91.31 120 GLU A C 1
ATOM 938 O O . GLU A 1 120 ? 8.312 -25.422 -1.707 1 91.31 120 GLU A O 1
ATOM 943 N N . GLU A 1 121 ? 9.336 -24.984 -3.633 1 95.31 121 GLU A N 1
ATOM 944 C CA . GLU A 1 121 ? 9.039 -23.547 -3.562 1 95.31 121 GLU A CA 1
ATOM 945 C C . GLU A 1 121 ? 9.047 -22.922 -4.949 1 95.31 121 GLU A C 1
ATOM 947 O O . GLU A 1 121 ? 9.695 -23.422 -5.867 1 95.31 121 GLU A O 1
ATOM 952 N N . TRP A 1 122 ? 8.32 -21.906 -5.16 1 97.12 122 TRP A N 1
ATOM 953 C CA . TRP A 1 122 ? 8.359 -21.094 -6.367 1 97.12 122 TRP A CA 1
ATOM 954 C C . TRP A 1 122 ? 7.93 -19.656 -6.066 1 97.12 122 TRP A C 1
ATOM 956 O O . TRP A 1 122 ? 7.402 -19.375 -4.984 1 97.12 122 TRP A O 1
ATOM 966 N N . LEU A 1 123 ? 8.234 -18.734 -6.941 1 98.62 123 LEU A N 1
ATOM 967 C CA . LEU A 1 123 ? 7.973 -17.312 -6.719 1 98.62 123 LEU A CA 1
ATOM 968 C C . LEU A 1 123 ? 6.621 -16.906 -7.305 1 98.62 123 LEU A C 1
ATOM 970 O O . LEU A 1 123 ? 6.258 -17.359 -8.398 1 98.62 123 LEU A O 1
ATOM 974 N N . VAL A 1 124 ? 5.91 -16.109 -6.562 1 98.62 124 VAL A N 1
ATOM 975 C CA . VAL A 1 124 ? 4.594 -15.602 -6.941 1 98.62 124 VAL A CA 1
ATOM 976 C C . VAL A 1 124 ? 4.555 -14.086 -6.754 1 98.62 124 VAL A C 1
ATOM 978 O O . VAL A 1 124 ? 5.117 -13.555 -5.793 1 98.62 124 VAL A O 1
ATOM 981 N N . THR A 1 125 ? 3.955 -13.398 -7.699 1 98.69 125 THR A N 1
ATOM 982 C CA . THR A 1 125 ? 3.695 -11.969 -7.535 1 98.69 125 THR A CA 1
ATOM 983 C C . THR A 1 125 ? 2.205 -11.711 -7.328 1 98.69 125 THR A C 1
ATOM 985 O O . THR A 1 125 ? 1.365 -12.391 -7.926 1 98.69 125 THR A O 1
ATOM 988 N N . VAL A 1 126 ? 1.836 -10.906 -6.465 1 98.56 126 VAL A N 1
ATOM 989 C CA . VAL A 1 126 ? 0.497 -10.359 -6.258 1 98.56 126 VAL A CA 1
ATOM 990 C C . VAL A 1 126 ? 0.508 -8.852 -6.488 1 98.56 126 VAL A C 1
ATOM 992 O O . VAL A 1 126 ? 1.336 -8.133 -5.918 1 98.56 126 VAL A O 1
ATOM 995 N N . PHE A 1 127 ? -0.345 -8.336 -7.332 1 98.25 127 PHE A N 1
ATOM 996 C CA . PHE A 1 127 ? -0.326 -6.949 -7.789 1 98.25 127 PHE A CA 1
ATOM 997 C C . PHE A 1 127 ? -1.711 -6.512 -8.25 1 98.25 127 PHE A C 1
ATOM 999 O O . PHE A 1 127 ? -2.66 -7.297 -8.211 1 98.25 127 PHE A O 1
ATOM 1006 N N . ASP A 1 128 ? -1.882 -5.238 -8.539 1 96.88 128 ASP A N 1
ATOM 1007 C CA . ASP A 1 128 ? -3.117 -4.82 -9.195 1 96.88 128 ASP A CA 1
ATOM 1008 C C . ASP A 1 128 ? -2.984 -4.879 -10.711 1 96.88 128 ASP A C 1
ATOM 1010 O O . ASP A 1 128 ? -1.916 -4.594 -11.258 1 96.88 128 ASP A O 1
ATOM 1014 N N . SER A 1 129 ? -3.973 -5.309 -11.297 1 95.25 129 SER A N 1
ATOM 1015 C CA . SER A 1 129 ? -4.105 -5.375 -12.75 1 95.25 129 SER A CA 1
ATOM 1016 C C . SER A 1 129 ? -5.492 -4.934 -13.203 1 95.25 129 SER A C 1
ATOM 1018 O O . SER A 1 129 ? -6.5 -5.516 -12.789 1 95.25 129 SER A O 1
ATOM 1020 N N . HIS A 1 130 ? -5.562 -3.816 -13.992 1 94.25 130 HIS A N 1
ATOM 1021 C CA . HIS A 1 130 ? -6.828 -3.258 -14.453 1 94.25 130 HIS A CA 1
ATOM 1022 C C . HIS A 1 130 ? -7.734 -2.898 -13.281 1 94.25 130 HIS A C 1
ATOM 1024 O O . HIS A 1 130 ? -8.93 -3.197 -13.305 1 94.25 130 HIS A O 1
ATOM 1030 N N . VAL A 1 131 ? -7.105 -2.441 -12.211 1 94 131 VAL A N 1
ATOM 1031 C CA . VAL A 1 131 ? -7.789 -1.989 -11.008 1 94 131 VAL A CA 1
ATOM 1032 C C . VAL A 1 131 ? -8.5 -3.166 -10.344 1 94 131 VAL A C 1
ATOM 1034 O O . VAL A 1 131 ? -9.617 -3.021 -9.844 1 94 131 VAL A O 1
ATOM 1037 N N . ASP A 1 132 ? -7.926 -4.332 -10.547 1 93.81 132 ASP A N 1
ATOM 1038 C CA . ASP A 1 132 ? -8.367 -5.586 -9.945 1 93.81 132 ASP A CA 1
ATOM 1039 C C . ASP A 1 132 ? -7.176 -6.402 -9.445 1 93.81 132 ASP A C 1
ATOM 1041 O O . ASP A 1 132 ? -6.035 -5.93 -9.461 1 93.81 132 ASP A O 1
ATOM 1045 N N . LEU A 1 133 ? -7.508 -7.578 -8.945 1 95.56 133 LEU A N 1
ATOM 1046 C CA . LEU A 1 133 ? -6.453 -8.445 -8.422 1 95.56 133 LEU A CA 1
ATOM 1047 C C . LEU A 1 133 ? -5.672 -9.094 -9.562 1 95.56 133 LEU A C 1
ATOM 1049 O O . LEU A 1 133 ? -6.266 -9.664 -10.477 1 95.56 133 LEU A O 1
ATOM 1053 N N . GLY A 1 134 ? -4.367 -8.969 -9.539 1 96.56 134 GLY A N 1
ATOM 1054 C CA . GLY A 1 134 ? -3.463 -9.703 -10.406 1 96.56 134 GLY A CA 1
ATOM 1055 C C . GLY A 1 134 ? -2.594 -10.695 -9.648 1 96.56 134 GLY A C 1
ATOM 1056 O O . GLY A 1 134 ? -2.135 -10.414 -8.539 1 96.56 134 GLY A O 1
ATOM 1057 N N . VAL A 1 135 ? -2.475 -11.828 -10.234 1 97.94 135 VAL A N 1
ATOM 1058 C CA . VAL A 1 135 ? -1.604 -12.867 -9.703 1 97.94 135 VAL A CA 1
ATOM 1059 C C . VAL A 1 135 ? -0.688 -13.391 -10.805 1 97.94 135 VAL A C 1
ATOM 1061 O O . VAL A 1 135 ? -1.125 -13.602 -11.938 1 97.94 135 VAL A O 1
ATOM 1064 N N . GLY A 1 136 ? 0.595 -13.57 -10.453 1 98.12 136 GLY A N 1
ATOM 1065 C CA . GLY A 1 136 ? 1.538 -14.062 -11.445 1 98.12 136 GLY A CA 1
ATOM 1066 C C . GLY A 1 136 ? 2.529 -15.062 -10.883 1 98.12 136 GLY A C 1
ATOM 1067 O O . GLY A 1 136 ? 2.684 -15.18 -9.664 1 98.12 136 GLY A O 1
ATOM 1068 N N . LEU A 1 137 ? 3.08 -15.812 -11.727 1 98.44 137 LEU A N 1
ATOM 1069 C CA . LEU A 1 137 ? 4.266 -16.609 -11.438 1 98.44 137 LEU A CA 1
ATOM 1070 C C . LEU A 1 137 ? 5.535 -15.844 -11.797 1 98.44 137 LEU A C 1
ATOM 1072 O O . LEU A 1 137 ? 5.527 -15 -12.695 1 98.44 137 LEU A O 1
ATOM 1076 N N . ALA A 1 138 ? 6.566 -16.125 -11.086 1 98.69 138 ALA A N 1
ATOM 1077 C CA . ALA A 1 138 ? 7.793 -15.367 -11.336 1 98.69 138 ALA A CA 1
ATOM 1078 C C . ALA A 1 138 ? 9.023 -16.25 -11.164 1 98.69 138 ALA A C 1
ATOM 1080 O O . ALA A 1 138 ? 8.945 -17.328 -10.562 1 98.69 138 ALA A O 1
ATOM 1081 N N . ALA A 1 139 ? 10.086 -15.828 -11.711 1 98.62 139 ALA A N 1
ATOM 1082 C CA . ALA A 1 139 ? 11.398 -16.438 -11.562 1 98.62 139 ALA A CA 1
ATOM 1083 C C . ALA A 1 139 ? 12.508 -15.469 -11.953 1 98.62 139 ALA A C 1
ATOM 1085 O O . ALA A 1 139 ? 12.32 -14.633 -12.836 1 98.62 139 ALA A O 1
ATOM 1086 N N . TRP A 1 140 ? 13.555 -15.602 -11.281 1 98.25 140 TRP A N 1
ATOM 1087 C CA . TRP A 1 140 ? 14.719 -14.812 -11.664 1 98.25 140 TRP A CA 1
ATOM 1088 C C . TRP A 1 140 ? 15.422 -15.422 -12.875 1 98.25 140 TRP A C 1
ATOM 1090 O O . TRP A 1 140 ? 15.539 -16.641 -12.977 1 98.25 140 TRP A O 1
ATOM 1100 N N . THR A 1 141 ? 15.953 -14.664 -13.773 1 96.94 141 THR A N 1
ATOM 1101 C CA . THR A 1 141 ? 16.641 -15.125 -14.969 1 96.94 141 THR A CA 1
ATOM 1102 C C . THR A 1 141 ? 17.828 -16.031 -14.602 1 96.94 141 THR A C 1
ATOM 1104 O O . THR A 1 141 ? 18.141 -16.984 -15.312 1 96.94 141 THR A O 1
ATOM 1107 N N . GLY A 1 142 ? 18.469 -15.875 -13.469 1 93.88 142 GLY A N 1
ATOM 1108 C CA . GLY A 1 142 ? 19.641 -16.641 -13.062 1 93.88 142 GLY A CA 1
ATOM 1109 C C . GLY A 1 142 ? 19.281 -18 -12.492 1 93.88 142 GLY A C 1
ATOM 1110 O O . GLY A 1 142 ? 20.156 -18.859 -12.359 1 93.88 142 GLY A O 1
ATOM 1111 N N . ASP A 1 143 ? 18.016 -18.234 -12.25 1 93.56 143 ASP A N 1
ATOM 1112 C CA . ASP A 1 143 ? 17.625 -19.469 -11.586 1 93.56 143 ASP A CA 1
ATOM 1113 C C . ASP A 1 143 ? 17.344 -20.578 -12.609 1 93.56 143 ASP A C 1
ATOM 1115 O O . ASP A 1 143 ? 17.156 -21.734 -12.234 1 93.56 143 ASP A O 1
ATOM 1119 N N . GLY A 1 144 ? 17.297 -20.234 -13.852 1 91.69 144 GLY A N 1
ATOM 1120 C CA . GLY A 1 144 ? 17.141 -21.234 -14.898 1 91.69 144 GLY A CA 1
ATOM 1121 C C . GLY A 1 144 ? 15.719 -21.766 -15.016 1 91.69 144 GLY A C 1
ATOM 1122 O O . GLY A 1 144 ? 15.5 -22.859 -15.531 1 91.69 144 GLY A O 1
ATOM 1123 N N . VAL A 1 145 ? 14.797 -21.109 -14.391 1 92.94 145 VAL A N 1
ATOM 1124 C CA . VAL A 1 145 ? 13.391 -21.5 -14.43 1 92.94 145 VAL A CA 1
ATOM 1125 C C . VAL A 1 145 ? 12.594 -20.469 -15.227 1 92.94 145 VAL A C 1
ATOM 1127 O O . VAL A 1 145 ? 12.805 -19.25 -15.078 1 92.94 145 VAL A O 1
ATOM 1130 N N . ASP A 1 146 ? 11.805 -20.969 -16.188 1 95.81 146 ASP A N 1
ATOM 1131 C CA . ASP A 1 146 ? 10.828 -20.125 -16.875 1 95.81 146 ASP A CA 1
ATOM 1132 C C . ASP A 1 146 ? 9.445 -20.266 -16.25 1 95.81 146 ASP A C 1
ATOM 1134 O O . ASP A 1 146 ? 8.883 -21.359 -16.219 1 95.81 146 ASP A O 1
ATOM 1138 N N . PRO A 1 147 ? 8.906 -19.156 -15.773 1 96.75 147 PRO A N 1
ATOM 1139 C CA . PRO A 1 147 ? 7.578 -19.234 -15.156 1 96.75 147 PRO A CA 1
ATOM 1140 C C . PRO A 1 147 ? 6.531 -19.844 -16.078 1 96.75 147 PRO A C 1
ATOM 1142 O O . PRO A 1 147 ? 5.543 -20.422 -15.617 1 96.75 147 PRO A O 1
ATOM 1145 N N . ALA A 1 148 ? 6.676 -19.719 -17.344 1 94.94 148 ALA A N 1
ATOM 1146 C CA . ALA A 1 148 ? 5.723 -20.25 -18.328 1 94.94 148 ALA A CA 1
ATOM 1147 C C . ALA A 1 148 ? 5.758 -21.781 -18.344 1 94.94 148 ALA A C 1
ATOM 1149 O O . ALA A 1 148 ? 4.855 -22.422 -18.891 1 94.94 148 ALA A O 1
ATOM 1150 N N . ASP A 1 149 ? 6.793 -22.422 -17.75 1 94.19 149 ASP A N 1
ATOM 1151 C CA . ASP A 1 149 ? 6.969 -23.875 -17.797 1 94.19 149 ASP A CA 1
ATOM 1152 C C . ASP A 1 149 ? 6.234 -24.547 -16.641 1 94.19 149 ASP A C 1
ATOM 1154 O O . ASP A 1 149 ? 6.133 -25.781 -16.594 1 94.19 149 ASP A O 1
ATOM 1158 N N . TYR A 1 150 ? 5.742 -23.75 -15.711 1 94 150 TYR A N 1
ATOM 1159 C CA . TYR A 1 150 ? 5.031 -24.344 -14.586 1 94 150 TYR A CA 1
ATOM 1160 C C . TYR A 1 150 ? 3.748 -25.031 -15.047 1 94 150 TYR A C 1
ATOM 1162 O O . TYR A 1 150 ? 3.047 -24.5 -15.922 1 94 150 TYR A O 1
ATOM 1170 N N . GLY A 1 151 ? 3.453 -26.109 -14.461 1 92.12 151 GLY A N 1
ATOM 1171 C CA . GLY A 1 151 ? 2.27 -26.875 -14.82 1 92.12 151 GLY A CA 1
ATOM 1172 C C . GLY A 1 151 ? 0.99 -26.297 -14.234 1 92.12 151 GLY A C 1
ATOM 1173 O O . GLY A 1 151 ? 1.027 -25.344 -13.461 1 92.12 151 GLY A O 1
ATOM 1174 N N . ASP A 1 152 ? -0.102 -26.953 -14.578 1 93 152 ASP A N 1
ATOM 1175 C CA . ASP A 1 152 ? -1.434 -26.5 -14.188 1 93 152 ASP A CA 1
ATOM 1176 C C . ASP A 1 152 ? -1.607 -26.562 -12.672 1 93 152 ASP A C 1
ATOM 1178 O O . ASP A 1 152 ? -2.281 -25.719 -12.086 1 93 152 ASP A O 1
ATOM 1182 N N . ASP A 1 153 ? -1.042 -27.531 -12.102 1 92.56 153 ASP A N 1
ATOM 1183 C CA . ASP A 1 153 ? -1.198 -27.672 -10.656 1 92.56 153 ASP A CA 1
ATOM 1184 C C . ASP A 1 153 ? -0.599 -26.484 -9.906 1 92.56 153 ASP A C 1
ATOM 1186 O O . ASP A 1 153 ? -1.176 -26 -8.93 1 92.56 153 ASP A O 1
ATOM 1190 N N . VAL A 1 154 ? 0.593 -25.984 -10.383 1 95.06 154 VAL A N 1
ATOM 1191 C CA . VAL A 1 154 ? 1.253 -24.844 -9.781 1 95.06 154 VAL A CA 1
ATOM 1192 C C . VAL A 1 154 ? 0.386 -23.594 -9.961 1 95.06 154 VAL A C 1
ATOM 1194 O O . VAL A 1 154 ? 0.217 -22.812 -9.031 1 95.06 154 VAL A O 1
ATOM 1197 N N . VAL A 1 155 ? -0.195 -23.531 -11.133 1 96.25 155 VAL A N 1
ATOM 1198 C CA . VAL A 1 155 ? -1.057 -22.391 -11.453 1 96.25 155 VAL A CA 1
ATOM 1199 C C . VAL A 1 155 ? -2.271 -22.391 -10.531 1 96.25 155 VAL A C 1
ATOM 1201 O O . VAL A 1 155 ? -2.594 -21.359 -9.922 1 96.25 155 VAL A O 1
ATOM 1204 N N . LEU A 1 156 ? -2.896 -23.5 -10.383 1 95.38 156 LEU A N 1
ATOM 1205 C CA . LEU A 1 156 ? -4.125 -23.594 -9.602 1 95.38 156 LEU A CA 1
ATOM 1206 C C . LEU A 1 156 ? -3.852 -23.328 -8.125 1 95.38 156 LEU A C 1
ATOM 1208 O O . LEU A 1 156 ? -4.602 -22.609 -7.473 1 95.38 156 LEU A O 1
ATOM 1212 N N . VAL A 1 157 ? -2.803 -23.859 -7.598 1 95.12 157 VAL A N 1
ATOM 1213 C CA . VAL A 1 157 ? -2.449 -23.656 -6.199 1 95.12 157 VAL A CA 1
ATOM 1214 C C . VAL A 1 157 ? -2.146 -22.172 -5.969 1 95.12 157 VAL A C 1
ATOM 1216 O O . VAL A 1 157 ? -2.602 -21.578 -4.984 1 95.12 157 VAL A O 1
ATOM 1219 N N . THR A 1 158 ? -1.369 -21.594 -6.879 1 96.75 158 THR A N 1
ATOM 1220 C CA . THR A 1 158 ? -0.985 -20.188 -6.777 1 96.75 158 THR A CA 1
ATOM 1221 C C . THR A 1 158 ? -2.219 -19.281 -6.758 1 96.75 158 THR A C 1
ATOM 1223 O O . THR A 1 158 ? -2.367 -18.453 -5.867 1 96.75 158 THR A O 1
ATOM 1226 N N . LEU A 1 159 ? -3.139 -19.5 -7.707 1 96.94 159 LEU A N 1
ATOM 1227 C CA . LEU A 1 159 ? -4.344 -18.688 -7.801 1 96.94 159 LEU A CA 1
ATOM 1228 C C . LEU A 1 159 ? -5.238 -18.891 -6.586 1 96.94 159 LEU A C 1
ATOM 1230 O O . LEU A 1 159 ? -5.762 -17.922 -6.023 1 96.94 159 LEU A O 1
ATOM 1234 N N . ALA A 1 160 ? -5.441 -20.094 -6.211 1 95.25 160 ALA A N 1
ATOM 1235 C CA . ALA A 1 160 ? -6.316 -20.422 -5.09 1 95.25 160 ALA A CA 1
ATOM 1236 C C . ALA A 1 160 ? -5.797 -19.797 -3.793 1 95.25 160 ALA A C 1
ATOM 1238 O O . ALA A 1 160 ? -6.555 -19.188 -3.043 1 95.25 160 ALA A O 1
ATOM 1239 N N . LEU A 1 161 ? -4.504 -20 -3.541 1 96.25 161 LEU A N 1
ATOM 1240 C CA . LEU A 1 161 ? -3.918 -19.484 -2.305 1 96.25 161 LEU A CA 1
ATOM 1241 C C . LEU A 1 161 ? -3.967 -17.969 -2.27 1 96.25 161 LEU A C 1
ATOM 1243 O O . LEU A 1 161 ? -4.383 -17.375 -1.27 1 96.25 161 LEU A O 1
ATOM 1247 N N . ALA A 1 162 ? -3.49 -17.312 -3.328 1 96.31 162 ALA A N 1
ATOM 1248 C CA . ALA A 1 162 ? -3.508 -15.852 -3.391 1 96.31 162 ALA A CA 1
ATOM 1249 C C . ALA A 1 162 ? -4.922 -15.312 -3.199 1 96.31 162 ALA A C 1
ATOM 1251 O O . ALA A 1 162 ? -5.129 -14.352 -2.451 1 96.31 162 ALA A O 1
ATOM 1252 N N . THR A 1 163 ? -5.871 -15.914 -3.865 1 93.94 163 THR A N 1
ATOM 1253 C CA . THR A 1 163 ? -7.258 -15.484 -3.756 1 93.94 163 THR A CA 1
ATOM 1254 C C . THR A 1 163 ? -7.766 -15.641 -2.326 1 93.94 163 THR A C 1
ATOM 1256 O O . THR A 1 163 ? -8.398 -14.734 -1.78 1 93.94 163 THR A O 1
ATOM 1259 N N . ASN A 1 164 ? -7.484 -16.75 -1.739 1 93.25 164 ASN A N 1
ATOM 1260 C CA . ASN A 1 164 ? -7.914 -17 -0.366 1 93.25 164 ASN A CA 1
ATOM 1261 C C . ASN A 1 164 ? -7.32 -15.977 0.596 1 93.25 164 ASN A C 1
ATOM 1263 O O . ASN A 1 164 ? -8.023 -15.453 1.465 1 93.25 164 ASN A O 1
ATOM 1267 N N . VAL A 1 165 ? -6.105 -15.656 0.407 1 94.38 165 VAL A N 1
ATOM 1268 C CA . VAL A 1 165 ? -5.387 -14.742 1.284 1 94.38 165 VAL A CA 1
ATOM 1269 C C . VAL A 1 165 ? -6.027 -13.359 1.222 1 94.38 165 VAL A C 1
ATOM 1271 O O . VAL A 1 165 ? -6.145 -12.672 2.242 1 94.38 165 VAL A O 1
ATOM 1274 N N . VAL A 1 166 ? -6.531 -12.969 0.104 1 93.5 166 VAL A N 1
ATOM 1275 C CA . VAL A 1 166 ? -6.953 -11.578 -0.038 1 93.5 166 VAL A CA 1
ATOM 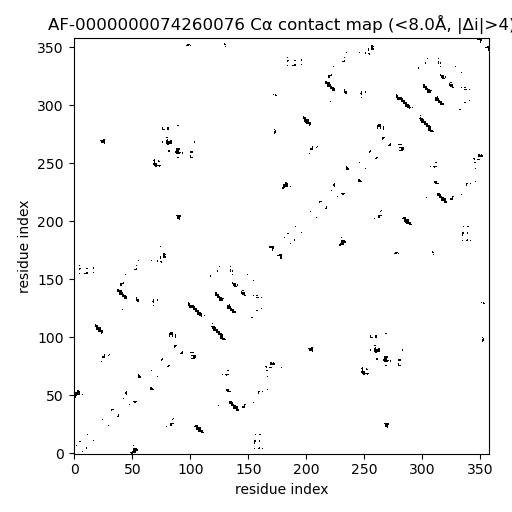1276 C C . VAL A 1 166 ? -8.469 -11.484 0.127 1 93.5 166 VAL A C 1
ATOM 1278 O O . VAL A 1 166 ? -9.008 -10.391 0.35 1 93.5 166 VAL A O 1
ATOM 1281 N N . THR A 1 167 ? -9.172 -12.516 -0.006 1 90.62 167 THR A N 1
ATOM 1282 C CA . THR A 1 167 ? -10.633 -12.445 0.049 1 90.62 167 THR A CA 1
ATOM 1283 C C . THR A 1 167 ? -11.133 -12.703 1.467 1 90.62 167 THR A C 1
ATOM 1285 O O . THR A 1 167 ? -12.211 -12.242 1.844 1 90.62 167 THR A O 1
ATOM 1288 N N . GLU A 1 168 ? -10.367 -13.43 2.188 1 88.94 168 GLU A N 1
ATOM 1289 C CA . GLU A 1 168 ? -10.75 -13.68 3.574 1 88.94 168 GLU A CA 1
ATOM 1290 C C . GLU A 1 168 ? -10.43 -12.484 4.461 1 88.94 168 GLU A C 1
ATOM 1292 O O . GLU A 1 168 ? -9.352 -11.891 4.352 1 88.94 168 GLU A O 1
ATOM 1297 N N . PRO A 1 169 ? -11.414 -12.094 5.316 1 91.44 169 PRO A N 1
ATOM 1298 C CA . PRO A 1 169 ? -11.109 -11.016 6.262 1 91.44 169 PRO A CA 1
ATOM 1299 C C . PRO A 1 169 ? -9.922 -11.344 7.168 1 91.44 169 PRO A C 1
ATOM 1301 O O . PRO A 1 169 ? -9.664 -12.516 7.461 1 91.44 169 PRO A O 1
ATOM 1304 N N . VAL A 1 170 ? -9.273 -10.344 7.574 1 93.88 170 VAL A N 1
ATOM 1305 C CA . VAL A 1 170 ? -8.094 -10.531 8.422 1 93.88 170 VAL A CA 1
ATOM 1306 C C . VAL A 1 170 ? -8.273 -9.758 9.727 1 93.88 170 VAL A C 1
ATOM 1308 O O . VAL A 1 170 ? -9.062 -8.805 9.789 1 93.88 170 VAL A O 1
ATOM 1311 N N . THR A 1 171 ? -7.551 -10.258 10.719 1 94.62 171 THR A N 1
ATOM 1312 C CA . THR A 1 171 ? -7.438 -9.484 11.953 1 94.62 171 THR A CA 1
ATOM 1313 C C . THR A 1 171 ? -6.363 -8.406 11.82 1 94.62 171 THR A C 1
ATOM 1315 O O . THR A 1 171 ? -5.211 -8.711 11.492 1 94.62 171 THR A O 1
ATOM 1318 N N . CYS A 1 172 ? -6.793 -7.195 12.047 1 95 172 CYS A N 1
ATOM 1319 C CA . CYS A 1 172 ? -5.871 -6.074 11.945 1 95 172 CYS A CA 1
ATOM 1320 C C . CYS A 1 172 ? -4.902 -6.051 13.117 1 95 172 CYS A C 1
ATOM 1322 O O . CYS A 1 172 ? -5.203 -6.578 14.188 1 95 172 CYS A O 1
ATOM 1324 N N . VAL A 1 173 ? -3.816 -5.453 12.789 1 94.38 173 VAL A N 1
ATOM 1325 C CA . VAL A 1 173 ? -2.791 -5.281 13.812 1 94.38 173 VAL A CA 1
ATOM 1326 C C . VAL A 1 173 ? -3.369 -4.508 15 1 94.38 173 VAL A C 1
ATOM 1328 O O . VAL A 1 173 ? -3.082 -4.828 16.156 1 94.38 173 VAL A O 1
ATOM 1331 N N . TYR A 1 174 ? -4.238 -3.617 14.672 1 93.38 174 TYR A N 1
ATOM 1332 C CA . TYR A 1 174 ? -4.824 -2.787 15.711 1 93.38 174 TYR A CA 1
ATOM 1333 C C . TYR A 1 174 ? -6.082 -3.436 16.281 1 93.38 174 TYR A C 1
ATOM 1335 O O . TYR A 1 174 ? -7.051 -3.672 15.555 1 93.38 174 TYR A O 1
ATOM 1343 N N . GLY A 1 175 ? -6.117 -3.656 17.594 1 89.44 175 GLY A N 1
ATOM 1344 C CA . GLY A 1 175 ? -7.301 -3.957 18.391 1 89.44 175 GLY A CA 1
ATOM 1345 C C . GLY A 1 175 ? -7.996 -5.234 17.953 1 89.44 175 GLY A C 1
ATOM 1346 O O . GLY A 1 175 ? -9.172 -5.438 18.266 1 89.44 175 GLY A O 1
ATOM 1347 N N . ASP A 1 176 ? -7.434 -5.922 17.125 1 83.75 176 ASP A N 1
ATOM 1348 C CA . ASP A 1 176 ? -7.98 -7.184 16.641 1 83.75 176 ASP A CA 1
ATOM 1349 C C . ASP A 1 176 ? -9.273 -6.957 15.859 1 83.75 176 ASP A C 1
ATOM 1351 O O . ASP A 1 176 ? -10.227 -7.719 15.992 1 83.75 176 ASP A O 1
ATOM 1355 N N . ARG A 1 177 ? -9.312 -5.914 15.211 1 90.25 177 ARG A N 1
ATOM 1356 C CA . ARG A 1 177 ? -10.438 -5.602 14.336 1 90.25 177 ARG A CA 1
ATOM 1357 C C . ARG A 1 177 ? -10.367 -6.41 13.047 1 90.25 177 ARG A C 1
ATOM 1359 O O . ARG A 1 177 ? -9.289 -6.629 12.5 1 90.25 177 ARG A O 1
ATOM 1366 N N . TRP A 1 178 ? -11.492 -6.824 12.672 1 90.44 178 TRP A N 1
ATOM 1367 C CA . TRP A 1 178 ? -11.555 -7.559 11.414 1 90.44 178 TRP A CA 1
ATOM 1368 C C . TRP A 1 178 ? -11.688 -6.602 10.234 1 90.44 178 TRP A C 1
ATOM 1370 O O . TRP A 1 178 ? -12.43 -5.621 10.305 1 90.44 178 TRP A O 1
ATOM 1380 N N . TYR A 1 179 ? -11.023 -6.871 9.336 1 90.56 179 TYR A N 1
ATOM 1381 C CA . TYR A 1 179 ? -11.07 -6.098 8.102 1 90.56 179 TYR A CA 1
ATOM 1382 C C . TYR A 1 179 ? -11.18 -7.016 6.891 1 90.56 179 TYR A C 1
ATOM 1384 O O . TYR A 1 179 ? -10.461 -8.016 6.793 1 90.56 179 TYR A O 1
ATOM 1392 N N . MET B 1 1 ? -16.406 16.875 21.125 1 73.94 1 MET B N 1
ATOM 1393 C CA . MET B 1 1 ? -16.141 15.977 20.016 1 73.94 1 MET B CA 1
ATOM 1394 C C . MET B 1 1 ? -15.484 16.734 18.859 1 73.94 1 MET B C 1
ATOM 1396 O O . MET B 1 1 ? -15.852 17.859 18.562 1 73.94 1 MET B O 1
ATOM 1400 N N . PRO B 1 2 ? -14.445 16.156 18.469 1 85.19 2 PRO B N 1
ATOM 1401 C CA . PRO B 1 2 ? -13.797 16.906 17.391 1 85.19 2 PRO B CA 1
ATOM 140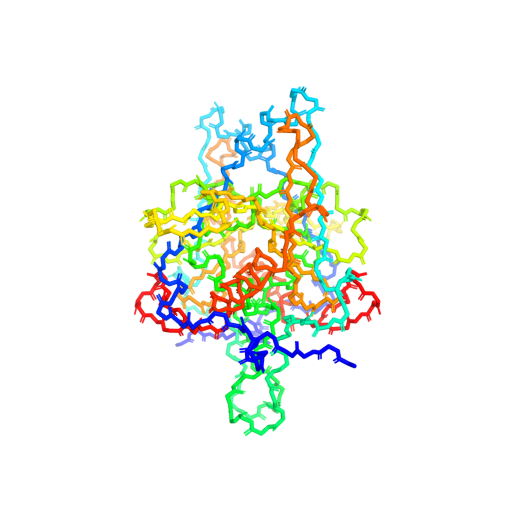2 C C . PRO B 1 2 ? -14.703 17.109 16.172 1 85.19 2 PRO B C 1
ATOM 1404 O O . PRO B 1 2 ? -15.57 16.266 15.906 1 85.19 2 PRO B O 1
ATOM 1407 N N . ILE B 1 3 ? -14.578 18.266 15.625 1 87.88 3 ILE B N 1
ATOM 1408 C CA . ILE B 1 3 ? -15.289 18.594 14.391 1 87.88 3 ILE B CA 1
ATOM 1409 C C . ILE B 1 3 ? -14.5 18.062 13.195 1 87.88 3 ILE B C 1
ATOM 1411 O O . ILE B 1 3 ? -13.281 18.203 13.141 1 87.88 3 ILE B O 1
ATOM 1415 N N . ASP B 1 4 ? -15.266 17.516 12.297 1 90.5 4 ASP B N 1
ATOM 1416 C CA . ASP B 1 4 ? -14.633 17.094 11.055 1 90.5 4 ASP B CA 1
ATOM 1417 C C . ASP B 1 4 ? -14.062 18.281 10.289 1 90.5 4 ASP B C 1
ATOM 1419 O O . ASP B 1 4 ? -14.711 19.328 10.18 1 90.5 4 ASP B O 1
ATOM 1423 N N . ILE B 1 5 ? -12.875 18.094 9.805 1 93.25 5 ILE B N 1
ATOM 1424 C CA . ILE B 1 5 ? -12.164 19.172 9.125 1 93.25 5 ILE B CA 1
ATOM 1425 C C . ILE B 1 5 ? -13.016 19.688 7.973 1 93.25 5 ILE B C 1
ATOM 1427 O O . ILE B 1 5 ? -12.945 20.875 7.629 1 93.25 5 ILE B O 1
ATOM 1431 N N . ARG B 1 6 ? -13.898 19.031 7.367 1 90.06 6 ARG B N 1
ATOM 1432 C CA . ARG B 1 6 ? -14.75 19.438 6.254 1 90.06 6 ARG B CA 1
ATOM 1433 C C . ARG B 1 6 ? -15.836 20.406 6.715 1 90.06 6 ARG B C 1
ATOM 1435 O O . ARG B 1 6 ? -16.344 21.188 5.922 1 90.06 6 ARG B O 1
ATOM 1442 N N . ASP B 1 7 ? -16.062 20.281 7.984 1 89.94 7 ASP B N 1
ATOM 1443 C CA . ASP B 1 7 ? -17.141 21.094 8.562 1 89.94 7 ASP B CA 1
ATOM 1444 C C . ASP B 1 7 ? -16.562 22.172 9.484 1 89.94 7 ASP B C 1
ATOM 1446 O O . ASP B 1 7 ? -17.312 22.938 10.094 1 89.94 7 ASP B O 1
ATOM 1450 N N . HIS B 1 8 ? -15.336 22.203 9.586 1 92.56 8 HIS B N 1
ATOM 1451 C CA . HIS B 1 8 ? -14.719 23.172 10.477 1 92.56 8 HIS B CA 1
ATOM 1452 C C . HIS B 1 8 ? -14.875 24.594 9.938 1 92.56 8 HIS B C 1
ATOM 1454 O O . HIS B 1 8 ? -14.602 24.859 8.766 1 92.56 8 HIS B O 1
ATOM 1460 N N . PRO B 1 9 ? -15.227 25.484 10.695 1 93 9 PRO B N 1
ATOM 1461 C CA . PRO B 1 9 ? -15.516 26.844 10.227 1 93 9 PRO B CA 1
ATOM 1462 C C . PRO B 1 9 ? -14.297 27.547 9.633 1 93 9 PRO B C 1
ATOM 1464 O O . PRO B 1 9 ? -14.43 28.391 8.75 1 93 9 PRO B O 1
ATOM 1467 N N . ASP B 1 10 ? -13.164 27.234 10.156 1 92.06 10 ASP B N 1
ATOM 1468 C CA . ASP B 1 10 ? -11.945 27.891 9.688 1 92.06 10 ASP B CA 1
ATOM 1469 C C . ASP B 1 10 ? -11.195 27.031 8.688 1 92.06 10 ASP B C 1
ATOM 1471 O O . ASP B 1 10 ? -10.023 27.281 8.391 1 92.06 10 ASP B O 1
ATOM 1475 N N . ALA B 1 11 ? -11.875 25.938 8.242 1 92.06 11 ALA B N 1
ATOM 1476 C CA . ALA B 1 11 ? -11.242 25.094 7.234 1 92.06 11 ALA B CA 1
ATOM 1477 C C . ALA B 1 11 ? -10.977 25.859 5.949 1 92.06 11 ALA B C 1
ATOM 1479 O O . ALA B 1 11 ? -11.828 26.641 5.496 1 92.06 11 ALA B O 1
ATOM 1480 N N . PRO B 1 12 ? -9.781 25.75 5.402 1 92.75 12 PRO B N 1
ATOM 1481 C CA . PRO B 1 12 ? -9.539 26.391 4.109 1 92.75 12 PRO B CA 1
ATOM 1482 C C . PRO B 1 12 ? -10.477 25.891 3.014 1 92.75 12 PRO B C 1
ATOM 1484 O O . PRO B 1 12 ? -10.898 24.734 3.039 1 92.75 12 PRO B O 1
ATOM 1487 N N . SER B 1 13 ? -10.766 26.766 2.102 1 91.38 13 SER B N 1
ATOM 1488 C CA . SER B 1 13 ? -11.586 26.406 0.953 1 91.38 13 SER B CA 1
ATOM 1489 C C . SER B 1 13 ? -10.781 25.594 -0.06 1 91.38 13 SER B C 1
ATOM 1491 O O . SER B 1 13 ? -9.547 25.562 -0 1 91.38 13 SER B O 1
ATOM 1493 N N . LEU B 1 14 ? -11.484 25.016 -0.997 1 89.75 14 LEU B N 1
ATOM 1494 C CA . LEU B 1 14 ? -10.828 24.266 -2.055 1 89.75 14 LEU B CA 1
ATOM 1495 C C . LEU B 1 14 ? -9.914 25.156 -2.879 1 89.75 14 LEU B C 1
ATOM 1497 O O . LEU B 1 14 ? -8.836 24.734 -3.307 1 89.75 14 LEU B O 1
ATOM 1501 N N . GLU B 1 15 ? -10.375 26.359 -3.08 1 89.75 15 GLU B N 1
ATOM 1502 C CA . GLU B 1 15 ? -9.578 27.328 -3.83 1 89.75 15 GLU B CA 1
ATOM 1503 C C . GLU B 1 15 ? -8.273 27.641 -3.113 1 89.75 15 GLU B C 1
ATOM 1505 O O . GLU B 1 15 ? -7.215 27.719 -3.746 1 89.75 15 GLU B O 1
ATOM 1510 N N . GLU B 1 16 ? -8.352 27.797 -1.851 1 88.69 16 GLU B N 1
ATOM 1511 C CA . GLU B 1 16 ? -7.152 28.062 -1.059 1 88.69 16 GLU B CA 1
ATOM 1512 C C . GLU B 1 16 ? -6.211 26.875 -1.064 1 88.69 16 GLU B C 1
ATOM 1514 O O . GLU B 1 16 ? -4.988 27.031 -1.104 1 88.69 16 GLU B O 1
ATOM 1519 N N . LEU B 1 17 ? -6.773 25.688 -1.063 1 92.06 17 LEU B N 1
ATOM 1520 C CA . LEU B 1 17 ? -5.977 24.469 -1.014 1 92.06 17 LEU B CA 1
ATOM 1521 C C . LEU B 1 17 ? -5.199 24.266 -2.311 1 92.06 17 LEU B C 1
ATOM 1523 O O . LEU B 1 17 ? -4.188 23.562 -2.334 1 92.06 17 LEU B O 1
ATOM 1527 N N . ARG B 1 18 ? -5.621 24.859 -3.373 1 90.62 18 ARG B N 1
ATOM 1528 C CA . ARG B 1 18 ? -4.977 24.703 -4.676 1 90.62 18 ARG B CA 1
ATOM 1529 C C . ARG B 1 18 ? -3.602 25.375 -4.68 1 90.62 18 ARG B C 1
ATOM 1531 O O . ARG B 1 18 ? -2.799 25.141 -5.586 1 90.62 18 ARG B O 1
ATOM 1538 N N . GLU B 1 19 ? -3.398 26.156 -3.693 1 91.31 19 GLU B N 1
ATOM 1539 C CA . GLU B 1 19 ? -2.113 26.844 -3.58 1 91.31 19 GLU B CA 1
ATOM 1540 C C . GLU B 1 19 ? -1.038 25.906 -3.031 1 91.31 19 GLU B C 1
ATOM 1542 O O . GLU B 1 19 ? 0.139 26.266 -2.98 1 91.31 19 GLU B O 1
ATOM 1547 N N . PHE B 1 20 ? -1.441 24.766 -2.664 1 93.94 20 PHE B N 1
ATOM 1548 C CA . PHE B 1 20 ? -0.515 23.828 -2.043 1 93.94 20 PHE B CA 1
ATOM 1549 C C . PHE B 1 20 ? -0.355 22.578 -2.9 1 93.94 20 PHE B C 1
ATOM 1551 O O . PHE B 1 20 ? -1.295 22.172 -3.58 1 93.94 20 PHE B O 1
ATOM 1558 N N . THR B 1 21 ? 0.863 22.047 -2.865 1 94.56 21 THR B N 1
ATOM 1559 C CA . THR B 1 21 ? 1.149 20.781 -3.537 1 94.56 21 THR B CA 1
ATOM 1560 C C . THR B 1 21 ? 1.775 19.797 -2.568 1 94.56 21 THR B C 1
ATOM 1562 O O . THR B 1 21 ? 2.635 20.156 -1.763 1 94.56 21 THR B O 1
ATOM 1565 N N . LEU B 1 22 ? 1.246 18.625 -2.594 1 96.56 22 LEU B N 1
ATOM 1566 C CA . LEU B 1 22 ? 1.843 17.516 -1.841 1 96.56 22 LEU B CA 1
ATOM 1567 C C . LEU B 1 22 ? 2.908 16.812 -2.668 1 96.56 22 LEU B C 1
ATOM 1569 O O . LEU B 1 22 ? 2.611 16.266 -3.73 1 96.56 22 LEU B O 1
ATOM 1573 N N . VAL B 1 23 ? 4.094 16.844 -2.158 1 98.06 23 VAL B N 1
ATOM 1574 C CA . VAL B 1 23 ? 5.203 16.219 -2.861 1 98.06 23 VAL B CA 1
ATOM 1575 C C . VAL B 1 23 ? 5.777 15.086 -2.016 1 98.06 23 VAL B C 1
ATOM 1577 O O . VAL B 1 23 ? 6.32 15.32 -0.933 1 98.06 23 VAL B O 1
ATOM 1580 N N . PRO B 1 24 ? 5.672 13.891 -2.479 1 98.69 24 PRO B N 1
ATOM 1581 C CA . PRO B 1 24 ? 6.25 12.797 -1.686 1 98.69 24 PRO B CA 1
ATOM 1582 C C . PRO B 1 24 ? 7.762 12.938 -1.505 1 98.69 24 PRO B C 1
ATOM 1584 O O . PRO B 1 24 ? 8.469 13.32 -2.443 1 98.69 24 PRO B O 1
ATOM 1587 N N . VAL B 1 25 ? 8.242 12.688 -0.351 1 98.69 25 VAL B N 1
ATOM 1588 C CA . VAL B 1 25 ? 9.672 12.633 -0.082 1 98.69 25 VAL B CA 1
ATOM 1589 C C . VAL B 1 25 ? 10.234 11.281 -0.525 1 98.69 25 VAL B C 1
ATOM 1591 O O . VAL B 1 25 ? 9.703 10.234 -0.148 1 98.69 25 VAL B O 1
ATOM 1594 N N . ALA B 1 26 ? 11.25 11.305 -1.231 1 98.31 26 ALA B N 1
ATOM 1595 C CA . ALA B 1 26 ? 11.82 10.078 -1.774 1 98.31 26 ALA B CA 1
ATOM 1596 C C . ALA B 1 26 ? 12.352 9.18 -0.661 1 98.31 26 ALA B C 1
ATOM 1598 O O . ALA B 1 26 ? 12.938 9.664 0.309 1 98.31 26 ALA B O 1
ATOM 1599 N N . ARG B 1 27 ? 12.227 7.934 -0.902 1 97.56 27 ARG B N 1
ATOM 1600 C CA . ARG B 1 27 ? 12.734 6.961 0.064 1 97.56 27 ARG B CA 1
ATOM 1601 C C . ARG B 1 27 ? 14.219 7.172 0.327 1 97.56 27 ARG B C 1
ATOM 1603 O O . ARG B 1 27 ? 14.672 7.105 1.474 1 97.56 27 ARG B O 1
ATOM 1610 N N . GLU B 1 28 ? 14.945 7.371 -0.706 1 96.5 28 GLU B N 1
ATOM 1611 C CA . GLU B 1 28 ? 16.391 7.57 -0.585 1 96.5 28 GLU B CA 1
ATOM 1612 C C . GLU B 1 28 ? 16.703 8.758 0.318 1 96.5 28 GLU B C 1
ATOM 1614 O O . GLU B 1 28 ? 17.672 8.719 1.084 1 96.5 28 GLU B O 1
ATOM 1619 N N . GLU B 1 29 ? 15.961 9.797 0.173 1 98.06 29 GLU B N 1
ATOM 1620 C CA . GLU B 1 29 ? 16.156 10.961 1.033 1 98.06 29 GLU B CA 1
ATOM 1621 C C . GLU B 1 2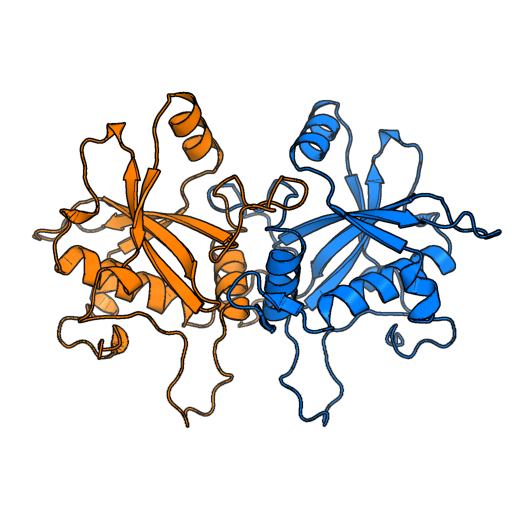9 ? 15.891 10.617 2.496 1 98.06 29 GLU B C 1
ATOM 1623 O O . GLU B 1 29 ? 16.641 11.023 3.381 1 98.06 29 GLU B O 1
ATOM 1628 N N . ILE B 1 30 ? 14.844 9.883 2.744 1 98.38 30 ILE B N 1
ATOM 1629 C CA . ILE B 1 30 ? 14.5 9.469 4.102 1 98.38 30 ILE B CA 1
ATOM 1630 C C . ILE B 1 30 ? 15.633 8.625 4.684 1 98.38 30 ILE B C 1
ATOM 1632 O O . ILE B 1 30 ? 16.078 8.875 5.805 1 98.38 30 ILE B O 1
ATOM 1636 N N . GLU B 1 31 ? 16.109 7.68 3.936 1 97.25 31 GLU B N 1
ATOM 1637 C CA . GLU B 1 31 ? 17.172 6.789 4.398 1 97.25 31 GLU B CA 1
ATOM 1638 C C . GLU B 1 31 ? 18.469 7.555 4.641 1 97.25 31 GLU B C 1
ATOM 1640 O O . GLU B 1 31 ? 19.203 7.254 5.578 1 97.25 31 GLU B O 1
ATOM 1645 N N . SER B 1 32 ? 18.75 8.508 3.766 1 98 32 SER B N 1
ATOM 1646 C CA . SER B 1 32 ? 19.953 9.32 3.928 1 98 32 SER B CA 1
ATOM 1647 C C . SER B 1 32 ? 19.906 10.109 5.234 1 98 32 SER B C 1
ATOM 1649 O O . SER B 1 32 ? 20.891 10.156 5.969 1 98 32 SER B O 1
ATOM 1651 N N . ARG B 1 33 ? 18.75 10.711 5.543 1 98.12 33 ARG B N 1
ATOM 1652 C CA . ARG B 1 33 ? 18.578 11.453 6.789 1 98.12 33 ARG B CA 1
ATOM 1653 C C . ARG B 1 33 ? 18.75 10.539 7.996 1 98.12 33 ARG B C 1
ATOM 1655 O O . ARG B 1 33 ? 19.422 10.914 8.969 1 98.12 33 ARG B O 1
ATOM 1662 N N . ARG B 1 34 ? 18.25 9.383 7.93 1 97.44 34 ARG B N 1
ATOM 1663 C CA . ARG B 1 34 ? 18.375 8.414 9.016 1 97.44 34 ARG B CA 1
ATOM 1664 C C . ARG B 1 34 ? 19.828 7.969 9.18 1 97.44 34 ARG B C 1
ATOM 1666 O O . ARG B 1 34 ? 20.312 7.809 10.305 1 97.44 34 ARG B O 1
ATOM 1673 N N . ALA B 1 35 ? 20.516 7.727 8.102 1 97.38 35 ALA B N 1
ATOM 1674 C CA . ALA B 1 35 ? 21.906 7.312 8.133 1 97.38 35 ALA B CA 1
ATOM 1675 C C . ALA B 1 35 ? 22.781 8.383 8.781 1 97.38 35 ALA B C 1
ATOM 1677 O O . ALA B 1 35 ? 23.812 8.07 9.375 1 97.38 35 ALA B O 1
ATOM 1678 N N . GLU B 1 36 ? 22.359 9.578 8.648 1 97.38 36 GLU B N 1
ATOM 1679 C CA . GLU B 1 36 ? 23.062 10.695 9.266 1 97.38 36 GLU B CA 1
ATOM 1680 C C . GLU B 1 36 ? 22.719 10.836 10.742 1 97.38 36 GLU B C 1
ATOM 1682 O O . GLU B 1 36 ? 23.172 11.766 11.406 1 97.38 36 GLU B O 1
ATOM 1687 N N . GLY B 1 37 ? 21.859 9.969 11.164 1 97.25 37 GLY B N 1
ATOM 1688 C CA . GLY B 1 37 ? 21.531 9.938 12.578 1 97.25 37 GLY B CA 1
ATOM 1689 C C . GLY B 1 37 ? 20.297 10.773 12.914 1 97.25 37 GLY B C 1
ATOM 1690 O O . GLY B 1 37 ? 20 10.984 14.086 1 97.25 37 GLY B O 1
ATOM 1691 N N . GLN B 1 38 ? 19.578 11.258 11.914 1 97.56 38 GLN B N 1
ATOM 1692 C CA . GLN B 1 38 ? 18.391 12.07 12.156 1 97.56 38 GLN B CA 1
ATOM 1693 C C . GLN B 1 38 ? 17.172 11.195 12.406 1 97.56 38 GLN B C 1
ATOM 1695 O O . GLN B 1 38 ? 17.047 10.109 11.836 1 97.56 38 GLN B O 1
ATOM 1700 N N . GLU B 1 39 ? 16.359 11.68 13.242 1 97.19 39 GLU B N 1
ATOM 1701 C CA . GLU B 1 39 ? 15.086 11.031 13.531 1 97.19 39 GLU B CA 1
ATOM 1702 C C . GLU B 1 39 ? 13.914 11.891 13.07 1 97.19 39 GLU B C 1
ATOM 1704 O O . GLU B 1 39 ? 13.961 13.125 13.18 1 97.19 39 GLU B O 1
ATOM 1709 N N . LEU B 1 40 ? 12.938 11.211 12.539 1 98.06 40 LEU B N 1
ATOM 1710 C CA . LEU B 1 40 ? 11.719 11.914 12.141 1 98.06 40 LEU B CA 1
ATOM 1711 C C . LEU B 1 40 ? 10.758 12.047 13.32 1 98.06 40 LEU B C 1
ATOM 1713 O O . LEU B 1 40 ? 10.211 11.055 13.797 1 98.06 40 LEU B O 1
ATOM 1717 N N . ARG B 1 41 ? 10.547 13.25 13.805 1 98 41 ARG B N 1
ATOM 1718 C CA . ARG B 1 41 ? 9.539 13.516 14.812 1 98 41 ARG B CA 1
ATOM 1719 C C . ARG B 1 41 ? 8.164 13.727 14.18 1 98 41 ARG B C 1
ATOM 1721 O O . ARG B 1 41 ? 8.039 14.453 13.195 1 98 41 ARG B O 1
ATOM 1728 N N . GLU B 1 42 ? 7.266 13.07 14.773 1 98 42 GLU B N 1
ATOM 1729 C CA . GLU B 1 42 ? 5.918 13.141 14.219 1 98 42 GLU B CA 1
ATOM 1730 C C . GLU B 1 42 ? 4.902 13.547 15.289 1 98 42 GLU B C 1
ATOM 1732 O O . GLU B 1 42 ? 5.07 13.227 16.469 1 98 42 GLU B O 1
ATOM 1737 N N . LEU B 1 43 ? 3.947 14.328 14.875 1 97.75 43 LEU B N 1
ATOM 1738 C CA . LEU B 1 43 ? 2.793 14.695 15.688 1 97.75 43 LEU B CA 1
ATOM 1739 C C . LEU B 1 43 ? 1.5 14.203 15.047 1 97.75 43 LEU B C 1
ATOM 1741 O O . LEU B 1 43 ? 1.074 14.727 14.016 1 97.75 43 LEU B O 1
ATOM 1745 N N . ASN B 1 44 ? 0.93 13.195 15.625 1 96.88 44 ASN B N 1
ATOM 1746 C CA . ASN B 1 44 ? -0.361 12.703 15.156 1 96.88 44 ASN B CA 1
ATOM 1747 C C . ASN B 1 44 ? -1.487 13.672 15.492 1 96.88 44 ASN B C 1
ATOM 1749 O O . ASN B 1 44 ? -1.847 13.836 16.656 1 96.88 44 ASN B O 1
ATOM 1753 N N . LEU B 1 45 ? -2.111 14.203 14.555 1 96.56 45 LEU B N 1
ATOM 1754 C CA . LEU B 1 45 ? -3.064 15.289 14.766 1 96.56 45 LEU B CA 1
ATOM 1755 C C . LEU B 1 45 ? -4.375 14.75 15.344 1 96.56 45 LEU B C 1
ATOM 1757 O O . LEU B 1 45 ? -5.082 15.469 16.047 1 96.56 45 LEU B O 1
ATOM 1761 N N . GLN B 1 46 ? -4.715 13.555 15.047 1 90.56 46 GLN B N 1
ATOM 1762 C CA . GLN B 1 46 ? -5.922 12.953 15.609 1 90.56 46 GLN B CA 1
ATOM 1763 C C . GLN B 1 46 ? -5.793 12.75 17.109 1 90.56 46 GLN B C 1
ATOM 1765 O O . GLN B 1 46 ? -6.781 12.836 17.844 1 90.56 46 GLN B O 1
ATOM 1770 N N . GLU B 1 47 ? -4.656 12.461 17.547 1 89.56 47 GLU B N 1
ATOM 1771 C CA . GLU B 1 47 ? -4.426 12.195 18.969 1 89.56 47 GLU B CA 1
ATOM 1772 C C . GLU B 1 47 ? -4.176 13.484 19.75 1 89.56 47 GLU B C 1
ATOM 1774 O O . GLU B 1 47 ? -4.5 13.578 20.922 1 89.56 47 GLU B O 1
ATOM 1779 N N . GLU B 1 48 ? -3.586 14.43 19.125 1 90.19 48 GLU B N 1
ATOM 1780 C CA . GLU B 1 48 ? -3.102 15.609 19.828 1 90.19 48 GLU B CA 1
ATOM 1781 C C . GLU B 1 48 ? -4.156 16.719 19.828 1 90.19 48 GLU B C 1
ATOM 1783 O O . GLU B 1 48 ? -4.168 17.562 20.734 1 90.19 48 GLU B O 1
ATOM 1788 N N . ARG B 1 49 ? -4.91 16.672 18.766 1 87.25 49 ARG B N 1
ATOM 1789 C CA . ARG B 1 49 ? -5.922 17.719 18.656 1 87.25 49 ARG B CA 1
ATOM 1790 C C . ARG B 1 49 ? -7.293 17.188 19.062 1 87.25 49 ARG B C 1
ATOM 1792 O O . ARG B 1 49 ? -7.668 16.078 18.719 1 87.25 49 ARG B O 1
ATOM 1799 N N . ASN B 1 50 ? -7.98 17.938 19.75 1 86 50 ASN B N 1
ATOM 1800 C CA . ASN B 1 50 ? -9.297 17.531 20.219 1 86 50 ASN B CA 1
ATOM 1801 C C . ASN B 1 50 ? -10.406 18.391 19.594 1 86 50 ASN B C 1
ATOM 1803 O O . ASN B 1 50 ? -11.586 18.156 19.844 1 86 50 ASN B O 1
ATOM 1807 N N . ASP B 1 51 ? -10.086 19.281 18.828 1 90 51 ASP B N 1
ATOM 1808 C CA . ASP B 1 51 ? -11.07 20.219 18.297 1 90 51 ASP B CA 1
ATOM 1809 C C . ASP B 1 51 ? -11.352 19.922 16.828 1 90 51 ASP B C 1
ATOM 1811 O O . ASP B 1 51 ? -12.391 20.344 16.297 1 90 51 ASP B O 1
ATOM 1815 N N . VAL B 1 52 ? -10.453 19.281 16.156 1 91.06 52 VAL B N 1
ATOM 1816 C CA . VAL B 1 52 ? -10.594 19.016 14.734 1 91.06 52 VAL B CA 1
ATOM 1817 C C . VAL B 1 52 ? -10.102 17.594 14.422 1 91.06 52 VAL B C 1
ATOM 1819 O O . VAL B 1 52 ? -9.188 17.094 15.078 1 91.06 52 VAL B O 1
ATOM 1822 N N . SER B 1 53 ? -10.75 16.938 13.414 1 89.44 53 SER B N 1
ATOM 1823 C CA . SER B 1 53 ? -10.359 15.594 13.023 1 89.44 53 SER B CA 1
ATOM 1824 C C . SER B 1 53 ? -10.578 15.352 11.539 1 89.44 53 SER B C 1
ATOM 1826 O O . SER B 1 53 ? -11.297 16.109 10.883 1 89.44 53 SER B O 1
ATOM 1828 N N . ALA B 1 54 ? -9.805 14.422 11.078 1 85.69 54 ALA B N 1
ATOM 1829 C CA . ALA B 1 54 ? -10.07 13.844 9.766 1 85.69 54 ALA B CA 1
ATOM 1830 C C . ALA B 1 54 ? -10.664 12.445 9.891 1 85.69 54 ALA B C 1
ATOM 1832 O O . ALA B 1 54 ? -10.148 11.609 10.641 1 85.69 54 ALA B O 1
ATOM 1833 N N . SER B 1 55 ? -11.844 12.227 9.43 1 79.5 55 SER B N 1
ATOM 1834 C CA . SER B 1 55 ? -12.453 10.898 9.5 1 79.5 55 SER B CA 1
ATOM 1835 C C . SER B 1 55 ? -12.945 10.445 8.133 1 79.5 55 SER B C 1
ATOM 1837 O O . SER B 1 55 ? -13.32 11.266 7.293 1 79.5 55 SER B O 1
ATOM 1839 N N . LEU B 1 56 ? -12.766 9.133 7.918 1 82.5 56 LEU B N 1
ATOM 1840 C CA . LEU B 1 56 ? -13.25 8.562 6.668 1 82.5 56 LEU B CA 1
ATOM 1841 C C . LEU B 1 56 ? -14.766 8.359 6.715 1 82.5 56 LEU B C 1
ATOM 1843 O O . LEU B 1 56 ? -15.398 8.125 5.68 1 82.5 56 LEU B O 1
ATOM 1847 N N . ASP B 1 57 ? -15.328 8.305 8 1 65.94 57 ASP B N 1
ATOM 1848 C CA . ASP B 1 57 ? -16.75 8.016 8.188 1 65.94 57 ASP B CA 1
ATOM 1849 C C . ASP B 1 57 ? -17.609 9.008 7.426 1 65.94 57 ASP B C 1
ATOM 1851 O O . ASP B 1 57 ? -17.469 10.219 7.59 1 65.94 57 ASP B O 1
ATOM 1855 N N . VAL B 1 58 ? -17.922 8.586 6.234 1 54.31 58 VAL B N 1
ATOM 1856 C CA . VAL B 1 58 ? -18.922 9.406 5.562 1 54.31 58 VAL B CA 1
ATOM 1857 C C . VAL B 1 58 ? -20.234 9.328 6.32 1 54.31 58 VAL B C 1
ATOM 1859 O O . VAL B 1 58 ? -20.547 8.312 6.949 1 54.31 58 VAL B O 1
ATOM 1862 N N . GLU B 1 59 ? -20.859 10.383 6.668 1 47.66 59 GLU B N 1
ATOM 1863 C CA . GLU B 1 59 ? -22.188 10.469 7.273 1 47.66 59 GLU B CA 1
ATOM 1864 C C . GLU B 1 59 ? -23.047 9.281 6.867 1 47.66 59 GLU B C 1
ATOM 1866 O O . GLU B 1 59 ? -23.078 8.898 5.695 1 47.66 59 GLU B O 1
ATOM 1871 N N . PRO B 1 60 ? -23.688 8.719 7.832 1 41.47 60 PRO B N 1
ATOM 1872 C CA . PRO B 1 60 ? -24.812 7.816 7.625 1 41.47 60 PRO B CA 1
ATOM 1873 C C . PRO B 1 60 ? -25.891 8.398 6.699 1 41.47 60 PRO B C 1
ATOM 1875 O O . PRO B 1 60 ? -26.328 9.539 6.902 1 41.47 60 PRO B O 1
ATOM 1878 N N . GLY B 1 61 ? -26.078 7.84 5.422 1 44.5 61 GLY B N 1
ATOM 1879 C CA . GLY B 1 61 ? -27.062 8.32 4.469 1 44.5 61 GLY B CA 1
ATOM 1880 C C . GLY B 1 61 ? -26.453 8.727 3.137 1 44.5 61 GLY B C 1
ATOM 1881 O O . GLY B 1 61 ? -27.188 9.094 2.211 1 44.5 61 GLY B O 1
ATOM 1882 N N . SER B 1 62 ? -25.359 9.164 3.215 1 40.94 62 SER B N 1
ATOM 1883 C CA . SER B 1 62 ? -24.828 9.516 1.9 1 40.94 62 SER B CA 1
ATOM 1884 C C . SER B 1 62 ? -24.609 8.273 1.046 1 40.94 62 SER B C 1
ATOM 1886 O O . SER B 1 62 ? -24.188 7.234 1.556 1 40.94 62 SER B O 1
ATOM 1888 N N . ALA B 1 63 ? -25.453 8.062 0.161 1 43.5 63 ALA B N 1
ATOM 1889 C CA . ALA B 1 63 ? -25.609 6.984 -0.811 1 43.5 63 ALA B CA 1
ATOM 1890 C C . ALA B 1 63 ? -24.25 6.387 -1.175 1 43.5 63 ALA B C 1
ATOM 1892 O O . ALA B 1 63 ? -24.172 5.363 -1.858 1 43.5 63 ALA B O 1
ATOM 1893 N N . GLY B 1 64 ? -23.125 7.012 -1.085 1 45.59 64 GLY B N 1
ATOM 1894 C CA . GLY B 1 64 ? -21.906 6.57 -1.759 1 45.59 64 GLY B CA 1
ATOM 1895 C C . GLY B 1 64 ? -21.125 5.551 -0.959 1 45.59 64 GLY B C 1
ATOM 1896 O O . GLY B 1 64 ? -21.375 5.352 0.229 1 45.59 64 GLY B O 1
ATOM 1897 N N . ARG B 1 65 ? -20.641 4.59 -1.602 1 53.03 65 ARG B N 1
ATOM 1898 C CA . ARG B 1 65 ? -19.797 3.545 -1.038 1 53.03 65 ARG B CA 1
ATOM 1899 C C . ARG B 1 65 ? -18.922 4.098 0.075 1 53.03 65 ARG B C 1
ATOM 1901 O O . ARG B 1 65 ? -18.328 5.176 -0.068 1 53.03 65 ARG B O 1
ATOM 1908 N N . SER B 1 66 ? -19.141 3.674 1.32 1 69.75 66 SER B N 1
ATOM 1909 C CA . SER B 1 66 ? -18.391 4.07 2.512 1 69.75 66 SER B CA 1
ATOM 1910 C C . SER B 1 66 ? -16.891 3.982 2.277 1 69.75 66 SER B C 1
ATOM 1912 O O . SER B 1 66 ? -16.391 2.986 1.744 1 69.75 66 SER B O 1
ATOM 1914 N N . LEU B 1 67 ? -16.266 5.105 2.238 1 85.5 67 LEU B N 1
ATOM 1915 C CA . LEU B 1 67 ? -14.812 5.219 2.152 1 85.5 67 LEU B CA 1
ATOM 1916 C C . LEU B 1 67 ? -14.148 4.543 3.342 1 85.5 67 LEU B C 1
ATOM 1918 O O . LEU B 1 67 ? -14.547 4.754 4.488 1 85.5 67 LEU B O 1
ATOM 1922 N N . ASP B 1 68 ? -13.312 3.57 3.021 1 90.56 68 ASP B N 1
ATOM 1923 C CA . ASP B 1 68 ? -12.547 2.941 4.094 1 90.56 68 ASP B CA 1
ATOM 1924 C C . ASP B 1 68 ? -11.047 3.109 3.869 1 90.56 68 ASP B C 1
ATOM 1926 O O . ASP B 1 68 ? -10.625 3.678 2.861 1 90.56 68 ASP B O 1
ATOM 1930 N N . VAL B 1 69 ? -10.258 2.707 4.809 1 95.38 69 VAL B N 1
ATOM 1931 C CA . VAL B 1 69 ? -8.82 2.973 4.836 1 95.38 69 VAL B CA 1
ATOM 1932 C C . VAL B 1 69 ? -8.148 2.26 3.666 1 95.38 69 VAL B C 1
ATOM 1934 O O . VAL B 1 69 ? -7.141 2.742 3.135 1 95.38 69 VAL B O 1
ATOM 1937 N N . GLY B 1 70 ? -8.688 1.118 3.225 1 96.25 70 GLY B N 1
ATOM 1938 C CA . GLY B 1 70 ? -8.156 0.448 2.047 1 96.25 70 GLY B CA 1
ATOM 1939 C C . GLY B 1 70 ? -8.32 1.259 0.775 1 96.25 70 GLY B C 1
ATOM 1940 O O . GLY B 1 70 ? -7.402 1.329 -0.043 1 96.25 70 GLY B O 1
ATOM 1941 N N . MET B 1 71 ? -9.453 1.814 0.656 1 94.75 71 MET B N 1
ATOM 1942 C CA . MET B 1 71 ? -9.695 2.693 -0.483 1 94.75 71 MET B CA 1
ATOM 1943 C C . MET B 1 71 ? -8.758 3.893 -0.458 1 94.75 71 MET B C 1
ATOM 1945 O O . MET B 1 71 ? -8.203 4.277 -1.491 1 94.75 71 MET B O 1
ATOM 1949 N N . VAL B 1 72 ? -8.594 4.438 0.713 1 96.5 72 VAL B N 1
ATOM 1950 C CA . VAL B 1 72 ? -7.703 5.574 0.904 1 96.5 72 VAL B CA 1
ATOM 1951 C C . VAL B 1 72 ? -6.285 5.199 0.475 1 96.5 72 VAL B C 1
ATOM 1953 O O . VAL B 1 72 ? -5.645 5.934 -0.281 1 96.5 72 VAL B O 1
ATOM 1956 N N . LEU B 1 73 ? -5.836 4.078 0.925 1 98.5 73 LEU B N 1
ATOM 1957 C CA . LEU B 1 73 ? -4.492 3.625 0.593 1 98.5 73 LEU B CA 1
ATOM 1958 C C . LEU B 1 73 ? -4.332 3.449 -0.914 1 98.5 73 LEU B C 1
ATOM 1960 O O . LEU B 1 73 ? -3.332 3.879 -1.492 1 98.5 73 LEU B O 1
ATOM 1964 N N . TYR B 1 74 ? -5.266 2.844 -1.529 1 98.12 74 TYR B N 1
ATOM 1965 C CA . TYR B 1 74 ? -5.152 2.588 -2.961 1 98.12 74 TYR B CA 1
ATOM 1966 C C . TYR B 1 74 ? -5.191 3.889 -3.752 1 98.12 74 TYR B C 1
ATOM 1968 O O . TYR B 1 74 ? -4.512 4.023 -4.773 1 98.12 74 TYR B O 1
ATOM 1976 N N . ARG B 1 75 ? -5.965 4.875 -3.348 1 97.25 75 ARG B N 1
ATOM 1977 C CA . ARG B 1 75 ? -5.957 6.188 -3.986 1 97.25 75 ARG B CA 1
ATOM 1978 C C . ARG B 1 75 ? -4.586 6.84 -3.879 1 97.25 75 ARG B C 1
ATOM 1980 O O . ARG B 1 75 ? -4.086 7.414 -4.848 1 97.25 75 ARG B O 1
ATOM 1987 N N . LEU B 1 76 ? -4.016 6.762 -2.695 1 98.56 76 LEU B N 1
ATOM 1988 C CA . LEU B 1 76 ? -2.672 7.301 -2.518 1 98.56 76 LEU B CA 1
ATOM 1989 C C . LEU B 1 76 ? -1.679 6.602 -3.438 1 98.56 76 LEU B C 1
ATOM 1991 O O . LEU B 1 76 ? -0.795 7.246 -4.012 1 98.56 76 LEU B O 1
ATOM 1995 N N . VAL B 1 77 ? -1.826 5.297 -3.578 1 98.69 77 VAL B N 1
ATOM 1996 C CA . VAL B 1 77 ? -0.954 4.527 -4.457 1 98.69 77 VAL B CA 1
ATOM 1997 C C . VAL B 1 77 ? -1.139 4.984 -5.902 1 98.69 77 VAL B C 1
ATOM 1999 O O . VAL B 1 77 ? -0.162 5.156 -6.637 1 98.69 77 VAL B O 1
ATOM 2002 N N . GLN B 1 78 ? -2.361 5.172 -6.336 1 97.75 78 GLN B N 1
ATOM 2003 C CA . GLN B 1 78 ? -2.646 5.637 -7.688 1 97.75 78 GLN B CA 1
ATOM 2004 C C . GLN B 1 78 ? -2.023 7.008 -7.941 1 97.75 78 GLN B C 1
ATOM 2006 O O . GLN B 1 78 ? -1.459 7.25 -9.008 1 97.75 78 GLN B O 1
ATOM 2011 N N . LEU B 1 79 ? -2.104 7.852 -6.945 1 97 79 LEU B N 1
ATOM 2012 C CA . LEU B 1 79 ? -1.679 9.234 -7.113 1 97 79 LEU B CA 1
ATOM 2013 C C . LEU B 1 79 ? -0.165 9.359 -6.98 1 97 79 LEU B C 1
ATOM 2015 O O . LEU B 1 79 ? 0.473 10.086 -7.75 1 97 79 LEU B O 1
ATOM 2019 N N . PHE B 1 80 ? 0.454 8.625 -6.004 1 98.12 80 PHE B N 1
ATOM 2020 C CA . PHE B 1 80 ? 1.807 9 -5.605 1 98.12 80 PHE B CA 1
ATOM 2021 C C . PHE B 1 80 ? 2.742 7.797 -5.68 1 98.12 80 PHE B C 1
ATOM 2023 O O . PHE B 1 80 ? 3.965 7.957 -5.68 1 98.12 80 PHE B O 1
ATOM 2030 N N . GLY B 1 81 ? 2.221 6.555 -5.688 1 98.5 81 GLY B N 1
ATOM 2031 C CA . GLY B 1 81 ? 3.01 5.344 -5.527 1 98.5 81 GLY B CA 1
ATOM 2032 C C . GLY B 1 81 ? 2.844 4.699 -4.164 1 98.5 81 GLY B C 1
ATOM 2033 O O . GLY B 1 81 ? 2.098 5.203 -3.318 1 98.5 81 GLY B O 1
ATOM 2034 N N . THR B 1 82 ? 3.439 3.607 -3.938 1 98.75 82 THR B N 1
ATOM 2035 C CA . THR B 1 82 ? 3.322 2.867 -2.686 1 98.75 82 THR B CA 1
ATOM 2036 C C . THR B 1 82 ? 4.012 3.615 -1.548 1 98.75 82 THR B C 1
ATOM 2038 O O . THR B 1 82 ? 4.879 4.457 -1.788 1 98.75 82 THR B O 1
ATOM 2041 N N . PRO B 1 83 ? 3.633 3.334 -0.292 1 98.81 83 PRO B N 1
ATOM 2042 C CA . PRO B 1 83 ? 4.273 3.996 0.848 1 98.81 83 PRO B CA 1
ATOM 2043 C C . PRO B 1 83 ? 5.793 3.854 0.837 1 98.81 83 PRO B C 1
ATOM 2045 O O . PRO B 1 83 ? 6.312 2.76 0.598 1 98.81 83 PRO B O 1
ATOM 2048 N N . GLN B 1 84 ? 6.512 4.984 1.12 1 98.25 84 GLN B N 1
ATOM 2049 C CA . GLN B 1 84 ? 7.949 4.988 0.89 1 98.25 84 GLN B CA 1
ATOM 2050 C C . GLN B 1 84 ? 8.719 5.055 2.209 1 98.25 84 GLN B C 1
ATOM 2052 O O . GLN B 1 84 ? 9.945 4.973 2.221 1 98.25 84 GLN B O 1
ATOM 2057 N N . VAL B 1 85 ? 7.988 5.238 3.303 1 98.12 85 VAL B N 1
ATOM 2058 C CA . VAL B 1 85 ? 8.688 5.266 4.582 1 98.12 85 VAL B CA 1
ATOM 2059 C C . VAL B 1 85 ? 9.156 3.859 4.941 1 98.12 85 VAL B C 1
ATOM 2061 O O . VAL B 1 85 ? 8.359 2.924 5 1 98.12 85 VAL B O 1
ATOM 2064 N N . PRO B 1 86 ? 10.414 3.693 5.23 1 96.12 86 PRO B N 1
ATOM 2065 C CA . PRO B 1 86 ? 10.953 2.357 5.504 1 96.12 86 PRO B CA 1
ATOM 2066 C C . PRO B 1 86 ? 10.453 1.785 6.828 1 96.12 86 PRO B C 1
ATOM 2068 O O . PRO B 1 86 ? 10.086 2.539 7.734 1 96.12 86 PRO B O 1
ATOM 2071 N N . GLY B 1 87 ? 10.492 0.473 6.93 1 95.25 87 GLY B N 1
ATOM 2072 C CA . GLY B 1 87 ? 10.203 -0.197 8.188 1 95.25 87 GLY B CA 1
ATOM 2073 C C . GLY B 1 87 ? 8.844 -0.875 8.203 1 95.25 87 GLY B C 1
ATOM 2074 O O . GLY B 1 87 ? 8.484 -1.526 9.188 1 95.25 87 GLY B O 1
ATOM 2075 N N . PHE B 1 88 ? 8.117 -0.757 7.078 1 97.75 88 PHE B N 1
ATOM 2076 C CA . PHE B 1 88 ? 6.77 -1.311 7.027 1 97.75 88 PHE B CA 1
ATOM 2077 C C . PHE B 1 88 ? 6.66 -2.369 5.938 1 97.75 88 PHE B C 1
ATOM 2079 O O . PHE B 1 88 ? 5.605 -2.982 5.762 1 97.75 88 PHE B O 1
ATOM 2086 N N . GLU B 1 89 ? 7.656 -2.582 5.211 1 97.5 89 GLU B N 1
ATOM 2087 C CA . GLU B 1 89 ? 7.598 -3.344 3.967 1 97.5 89 GLU B CA 1
ATOM 2088 C C . GLU B 1 89 ? 7.531 -4.844 4.238 1 97.5 89 GLU B C 1
ATOM 2090 O O . GLU B 1 89 ? 8.133 -5.332 5.195 1 97.5 89 GLU B O 1
ATOM 2095 N N . ALA B 1 90 ? 6.891 -5.504 3.357 1 98.38 90 ALA B N 1
ATOM 2096 C CA . ALA B 1 90 ? 6.863 -6.965 3.377 1 98.38 90 ALA B CA 1
ATOM 2097 C C . ALA B 1 90 ? 8.273 -7.539 3.301 1 98.38 90 ALA B C 1
ATOM 2099 O O . ALA B 1 90 ? 9.125 -7.023 2.568 1 98.38 90 ALA B O 1
ATOM 2100 N N . GLY B 1 91 ? 8.484 -8.68 4.055 1 97.38 91 GLY B N 1
ATOM 2101 C CA . GLY B 1 91 ? 9.797 -9.305 4.07 1 97.38 91 GLY B CA 1
ATOM 2102 C C . GLY B 1 91 ? 10.719 -8.727 5.129 1 97.38 91 GLY B C 1
ATOM 2103 O O . GLY B 1 91 ? 11.766 -9.312 5.43 1 97.38 91 GLY B O 1
ATOM 2104 N N . GLY B 1 92 ? 10.375 -7.504 5.594 1 95.31 92 GLY B N 1
ATOM 2105 C CA . GLY B 1 92 ? 11.062 -6.941 6.746 1 95.31 92 GLY B CA 1
ATOM 2106 C C . GLY B 1 92 ? 10.477 -7.395 8.07 1 95.31 92 GLY B C 1
ATOM 2107 O O . GLY B 1 92 ? 9.539 -8.195 8.094 1 95.31 92 GLY B O 1
ATOM 2108 N N . ASP B 1 93 ? 11.078 -6.992 9.156 1 94.5 93 ASP B N 1
ATOM 2109 C CA . ASP B 1 93 ? 10.531 -7.262 10.484 1 94.5 93 ASP B CA 1
ATOM 2110 C C . ASP B 1 93 ? 9.406 -6.285 10.82 1 94.5 93 ASP B C 1
ATOM 2112 O O . ASP B 1 93 ? 9.664 -5.148 11.227 1 94.5 93 ASP B O 1
ATOM 2116 N N . VAL B 1 94 ? 8.18 -6.785 10.68 1 93.62 94 VAL B N 1
ATOM 2117 C CA . VAL B 1 94 ? 7.031 -5.91 10.914 1 93.62 94 VAL B CA 1
ATOM 2118 C C . VAL B 1 94 ? 6.293 -6.359 12.172 1 93.62 94 VAL B C 1
ATOM 2120 O O . VAL B 1 94 ? 5.148 -5.969 12.406 1 93.62 94 VAL B O 1
ATOM 2123 N N . SER B 1 95 ? 6.918 -7.133 12.977 1 90.38 95 SER B N 1
ATOM 2124 C CA . SER B 1 95 ? 6.266 -7.711 14.148 1 90.38 95 SER B CA 1
ATOM 2125 C C . SER B 1 95 ? 6.031 -6.652 15.219 1 90.38 95 SER B C 1
ATOM 2127 O O . SER B 1 95 ? 5.227 -6.859 16.141 1 90.38 95 SER B O 1
ATOM 2129 N N . GLY B 1 96 ? 6.672 -5.547 15.133 1 90.19 96 GLY B N 1
ATOM 2130 C CA . GLY B 1 96 ? 6.551 -4.516 16.156 1 90.19 96 GLY B CA 1
ATOM 2131 C C . GLY B 1 96 ? 5.414 -3.549 15.883 1 90.19 96 GLY B C 1
ATOM 2132 O O . GLY B 1 96 ? 5.164 -2.643 16.688 1 90.19 96 GLY B O 1
ATOM 2133 N N . ARG B 1 97 ? 4.664 -3.758 14.766 1 93.69 97 ARG B N 1
ATOM 2134 C CA . ARG B 1 97 ? 3.539 -2.879 14.461 1 93.69 97 ARG B CA 1
ATOM 2135 C C . ARG B 1 97 ? 2.391 -3.104 15.438 1 93.69 97 ARG B C 1
ATOM 2137 O O . ARG B 1 97 ? 2.033 -4.246 15.734 1 93.69 97 ARG B O 1
ATOM 2144 N N . GLU B 1 98 ? 1.811 -2.066 15.93 1 93.31 98 GLU B N 1
ATOM 2145 C CA . GLU B 1 98 ? 0.683 -2.168 16.844 1 93.31 98 GLU B CA 1
ATOM 2146 C C . GLU B 1 98 ? -0.535 -1.42 16.312 1 93.31 98 GLU B C 1
ATOM 2148 O O . GLU B 1 98 ? -1.671 -1.737 16.672 1 93.31 98 GLU B O 1
ATOM 2153 N N . ASP B 1 99 ? -0.316 -0.46 15.508 1 96.19 99 ASP B N 1
ATOM 2154 C CA . ASP B 1 99 ? -1.411 0.365 15.008 1 96.19 99 ASP B CA 1
ATOM 2155 C C . ASP B 1 99 ? -1.174 0.77 13.555 1 96.19 99 ASP B C 1
ATOM 2157 O O . ASP B 1 99 ? -1.761 0.189 12.641 1 96.19 99 ASP B O 1
ATOM 2161 N N . THR B 1 100 ? -0.071 1.521 13.352 1 97.56 100 THR B N 1
ATOM 2162 C CA . THR B 1 100 ? 0.26 2.008 12.023 1 97.56 100 THR B CA 1
ATOM 2163 C C . THR B 1 100 ? 0.889 0.899 11.18 1 97.56 100 THR B C 1
ATOM 2165 O O . THR B 1 100 ? 1.855 0.264 11.609 1 97.56 100 THR B O 1
ATOM 2168 N N . THR B 1 101 ? 0.352 0.71 9.969 1 98.31 101 THR B N 1
ATOM 2169 C CA . THR B 1 101 ? 0.861 -0.384 9.148 1 98.31 101 THR B CA 1
ATOM 2170 C C . THR B 1 101 ? 1.419 0.144 7.824 1 98.31 101 THR B C 1
ATOM 2172 O O . THR B 1 101 ? 2.113 -0.578 7.105 1 98.31 101 THR B O 1
ATOM 2175 N N . PHE B 1 102 ? 1.098 1.358 7.48 1 98.75 102 PHE B N 1
ATOM 2176 C CA . PHE B 1 102 ? 1.76 2.041 6.375 1 98.75 102 PHE B CA 1
ATOM 2177 C C . PHE B 1 102 ? 1.913 3.527 6.668 1 98.75 102 PHE B C 1
ATOM 2179 O O . PHE B 1 102 ? 1.194 4.078 7.508 1 98.75 102 PHE B O 1
ATOM 2186 N N . LYS B 1 103 ? 2.814 4.18 5.949 1 98.69 103 LYS B N 1
ATOM 2187 C CA . LYS B 1 103 ? 3.066 5.598 6.184 1 98.69 103 LYS B CA 1
ATOM 2188 C C . LYS B 1 103 ? 3.68 6.258 4.949 1 98.69 103 LYS B C 1
ATOM 2190 O O . LYS B 1 103 ? 4.562 5.684 4.309 1 98.69 103 LYS B O 1
ATOM 2195 N N . TYR B 1 104 ? 3.176 7.387 4.652 1 98.88 104 TYR B N 1
ATOM 2196 C CA . TYR B 1 104 ? 3.748 8.297 3.664 1 98.88 104 TYR B CA 1
ATOM 2197 C C . TYR B 1 104 ? 4.375 9.508 4.336 1 98.88 104 TYR B C 1
ATOM 2199 O O . TYR B 1 104 ? 3.893 9.969 5.371 1 98.88 104 TYR B O 1
ATOM 2207 N N . LEU B 1 105 ? 5.43 9.992 3.76 1 98.94 105 LEU B N 1
ATOM 2208 C CA . LEU B 1 105 ? 6.004 11.289 4.102 1 98.94 105 LEU B CA 1
ATOM 2209 C C . LEU B 1 105 ? 5.945 12.242 2.914 1 98.94 105 LEU B C 1
ATOM 2211 O O . LEU B 1 105 ? 6.43 11.922 1.828 1 98.94 105 LEU B O 1
ATOM 2215 N N . PHE B 1 106 ? 5.316 13.367 3.115 1 98.81 106 PHE B N 1
ATOM 2216 C CA . PHE B 1 106 ? 5.18 14.383 2.074 1 98.81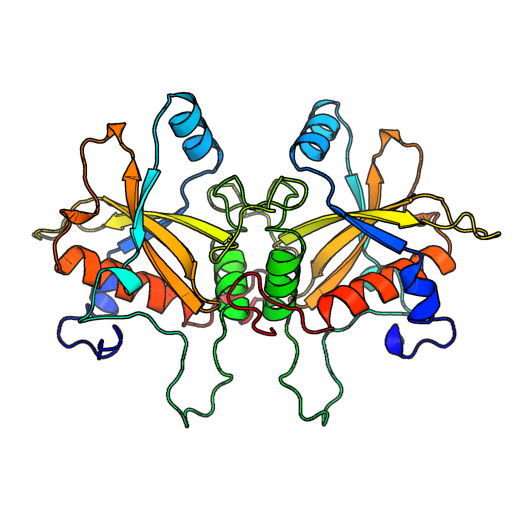 106 PHE B CA 1
ATOM 2217 C C . PHE B 1 106 ? 5.773 15.711 2.525 1 98.81 106 PHE B C 1
ATOM 2219 O O . PHE B 1 106 ? 5.848 15.984 3.725 1 98.81 106 PHE B O 1
ATOM 2226 N N . ARG B 1 107 ? 6.188 16.391 1.569 1 98.19 107 ARG B N 1
ATOM 2227 C CA . ARG B 1 107 ? 6.406 17.828 1.718 1 98.19 107 ARG B CA 1
ATOM 2228 C C . ARG B 1 107 ? 5.223 18.625 1.171 1 98.19 107 ARG B C 1
ATOM 2230 O O . ARG B 1 107 ? 4.82 18.438 0.02 1 98.19 107 ARG B O 1
ATOM 2237 N N . LEU B 1 108 ? 4.629 19.312 2.012 1 97.31 108 LEU B N 1
ATOM 2238 C CA . LEU B 1 108 ? 3.613 20.266 1.567 1 97.31 108 LEU B CA 1
ATOM 2239 C C . LEU B 1 108 ? 4.242 21.609 1.195 1 97.31 108 LEU B C 1
ATOM 2241 O O . LEU B 1 108 ? 4.852 22.266 2.041 1 97.31 108 LEU B O 1
ATOM 2245 N N . VAL B 1 109 ? 4.07 21.984 -0.07 1 95.88 109 VAL B N 1
ATOM 2246 C CA . VAL B 1 109 ? 4.734 23.172 -0.601 1 95.88 109 VAL B CA 1
ATOM 2247 C C . VAL B 1 109 ? 3.693 24.219 -0.99 1 95.88 109 VAL B C 1
ATOM 2249 O O . VAL B 1 109 ? 2.729 23.922 -1.693 1 95.88 109 VAL B O 1
ATOM 2252 N N . ARG B 1 110 ? 3.918 25.312 -0.512 1 92.38 110 ARG B N 1
ATOM 2253 C CA . ARG B 1 110 ? 3.053 26.422 -0.872 1 92.38 110 ARG B CA 1
ATOM 2254 C C . ARG B 1 110 ? 3.523 27.094 -2.16 1 92.38 110 ARG B C 1
ATOM 2256 O O . ARG B 1 110 ? 4.688 27.484 -2.273 1 92.38 110 ARG B O 1
ATOM 2263 N N . GLU B 1 111 ? 2.844 27.109 -3.24 1 81.56 111 GLU B N 1
ATOM 2264 C CA . GLU B 1 111 ? 3.236 27.672 -4.527 1 81.56 111 GLU B CA 1
ATOM 2265 C C . GLU B 1 111 ? 3.227 29.203 -4.488 1 81.56 111 GLU B C 1
ATOM 2267 O O . GLU B 1 111 ? 4.043 29.859 -5.148 1 81.56 111 GLU B O 1
ATOM 2272 N N . ALA B 1 112 ? 2.219 29.766 -3.969 1 68.12 112 ALA B N 1
ATOM 2273 C CA . ALA B 1 112 ? 2.113 31.219 -4.078 1 68.12 112 ALA B CA 1
ATOM 2274 C C . ALA B 1 112 ? 2.516 31.906 -2.773 1 68.12 112 ALA B C 1
ATOM 2276 O O . ALA B 1 112 ? 2.346 31.328 -1.693 1 68.12 112 ALA B O 1
ATOM 2277 N N . ASP B 1 113 ? 3.525 32.812 -2.912 1 59.31 113 ASP B N 1
ATOM 2278 C CA . ASP B 1 113 ? 3.959 33.656 -1.813 1 59.31 113 ASP B CA 1
ATOM 2279 C C . ASP B 1 113 ? 2.777 34.406 -1.2 1 59.31 113 ASP B C 1
ATOM 2281 O O . ASP B 1 113 ? 2.443 35.531 -1.63 1 59.31 113 ASP B O 1
ATOM 2285 N N . VAL B 1 114 ? 1.774 33.719 -1.072 1 53.59 114 VAL B N 1
ATOM 2286 C CA . VAL B 1 114 ? 0.747 34.594 -0.509 1 53.59 114 VAL B CA 1
ATOM 2287 C C . VAL B 1 114 ? 1.174 35.062 0.878 1 53.59 114 VAL B C 1
ATOM 2289 O O . VAL B 1 114 ? 1.927 34.375 1.571 1 53.59 114 VAL B O 1
ATOM 2292 N N . ASP B 1 115 ? 0.932 36.312 1.087 1 52.56 115 ASP B N 1
ATOM 2293 C CA . ASP B 1 115 ? 1.109 37.125 2.281 1 52.56 115 ASP B CA 1
ATOM 2294 C C . ASP B 1 115 ? 0.548 36.438 3.516 1 52.56 115 ASP B C 1
ATOM 2296 O O . ASP B 1 115 ? -0.659 36.188 3.609 1 52.56 115 ASP B O 1
ATOM 2300 N N . GLY B 1 116 ? 1.173 35.188 3.979 1 59.16 116 GLY B N 1
ATOM 2301 C CA . GLY B 1 116 ? 0.59 34.688 5.219 1 59.16 116 GLY B CA 1
ATOM 2302 C C . GLY B 1 116 ? 1.602 34.031 6.133 1 59.16 116 GLY B C 1
ATOM 2303 O O . GLY B 1 116 ? 2.805 34.062 5.859 1 59.16 116 GLY B O 1
ATOM 2304 N N . SER B 1 117 ? 1.164 33.75 7.246 1 77.06 117 SER B N 1
ATOM 2305 C CA . SER B 1 117 ? 1.846 33.25 8.43 1 77.06 117 SER B CA 1
ATOM 2306 C C . SER B 1 117 ? 2.229 31.766 8.258 1 77.06 117 SER B C 1
ATOM 2308 O O . SER B 1 117 ? 2.932 31.203 9.094 1 77.06 117 SER B O 1
ATOM 2310 N N . LEU B 1 118 ? 1.982 31.266 6.996 1 88.38 118 LEU B N 1
ATOM 2311 C CA . LEU B 1 118 ? 2.301 29.859 6.812 1 88.38 118 LEU B CA 1
ATOM 2312 C C . LEU B 1 118 ? 3.721 29.688 6.285 1 88.38 118 LEU B C 1
ATOM 2314 O O . LEU B 1 118 ? 4.203 30.516 5.508 1 88.38 118 LEU B O 1
ATOM 2318 N N . PRO B 1 119 ? 4.352 28.719 6.734 1 91.06 119 PRO B N 1
ATOM 2319 C CA . PRO B 1 119 ? 5.664 28.422 6.16 1 91.06 119 PRO B CA 1
ATOM 2320 C C . PRO B 1 119 ? 5.598 28.094 4.672 1 91.06 119 PRO B C 1
ATOM 2322 O O . PRO B 1 119 ? 4.527 27.75 4.156 1 91.06 119 PRO B O 1
ATOM 2325 N N . GLU B 1 120 ? 6.738 28.203 4.012 1 91.12 120 GLU B N 1
ATOM 2326 C CA . GLU B 1 120 ? 6.816 27.875 2.592 1 91.12 120 GLU B CA 1
ATOM 2327 C C . GLU B 1 120 ? 6.641 26.375 2.365 1 91.12 120 GLU B C 1
ATOM 2329 O O . GLU B 1 120 ? 6.082 25.953 1.348 1 91.12 120 GLU B O 1
ATOM 2334 N N . GLU B 1 121 ? 7.16 25.609 3.248 1 95.19 121 GLU B N 1
ATOM 2335 C CA . GLU B 1 121 ? 6.996 24.156 3.184 1 95.19 121 GLU B CA 1
ATOM 2336 C C . GLU B 1 121 ? 7.086 23.531 4.57 1 95.19 121 GLU B C 1
ATOM 2338 O O . GLU B 1 121 ? 7.699 24.094 5.477 1 95.19 121 GLU B O 1
ATOM 2343 N N . TRP B 1 122 ? 6.457 22.469 4.793 1 97.12 122 TRP B N 1
ATOM 2344 C CA . TRP B 1 122 ? 6.586 21.656 6 1 97.12 122 TRP B CA 1
ATOM 2345 C C . TRP B 1 122 ? 6.281 20.203 5.711 1 97.12 122 TRP B C 1
ATOM 2347 O O . TRP B 1 122 ? 5.762 19.859 4.641 1 97.12 122 TRP B O 1
ATOM 2357 N N . LEU B 1 123 ? 6.676 19.297 6.582 1 98.62 123 LEU B N 1
ATOM 2358 C CA . LEU B 1 123 ? 6.535 17.859 6.367 1 98.62 123 LEU B CA 1
ATOM 2359 C C . LEU B 1 123 ? 5.234 17.344 6.977 1 98.62 123 LEU B C 1
ATOM 2361 O O . LEU B 1 123 ? 4.852 17.766 8.07 1 98.62 123 LEU B O 1
ATOM 2365 N N . VAL B 1 124 ? 4.586 16.484 6.246 1 98.69 124 VAL B N 1
ATOM 2366 C CA . VAL B 1 124 ? 3.326 15.867 6.648 1 98.69 124 VAL B CA 1
ATOM 2367 C C . VAL B 1 124 ? 3.414 14.352 6.465 1 98.69 124 VAL B C 1
ATOM 2369 O O . VAL B 1 124 ? 4.008 13.867 5.5 1 98.69 124 VAL B O 1
ATOM 2372 N N . THR B 1 125 ? 2.895 13.609 7.418 1 98.69 125 THR B N 1
ATOM 2373 C CA . THR B 1 125 ? 2.756 12.164 7.262 1 98.69 125 THR B CA 1
ATOM 2374 C C . THR B 1 125 ? 1.292 11.773 7.082 1 98.69 125 THR B C 1
ATOM 2376 O O . THR B 1 125 ? 0.406 12.375 7.691 1 98.69 125 THR B O 1
ATOM 2379 N N . VAL B 1 126 ? 0.987 10.938 6.219 1 98.56 126 VAL B N 1
ATOM 2380 C CA . VAL B 1 126 ? -0.302 10.281 6.035 1 98.56 126 VAL B CA 1
ATOM 2381 C C . VAL B 1 126 ? -0.151 8.781 6.266 1 98.56 126 VAL B C 1
ATOM 2383 O O . VAL B 1 126 ? 0.728 8.141 5.684 1 98.56 126 VAL B O 1
ATOM 2386 N N . PHE B 1 127 ? -0.941 8.188 7.133 1 98.25 127 PHE B N 1
ATOM 2387 C CA . PHE B 1 127 ? -0.794 6.809 7.586 1 98.25 127 PHE B CA 1
ATOM 2388 C C . PHE B 1 127 ? -2.129 6.25 8.07 1 98.25 127 PHE B C 1
ATOM 2390 O O . PHE B 1 127 ? -3.145 6.949 8.039 1 98.25 127 PHE B O 1
ATOM 2397 N N . ASP B 1 128 ? -2.184 4.969 8.359 1 96.88 128 ASP B N 1
ATOM 2398 C CA . ASP B 1 128 ? -3.369 4.441 9.023 1 96.88 128 ASP B CA 1
ATOM 2399 C C . ASP B 1 128 ? -3.219 4.504 10.547 1 96.88 128 ASP B C 1
ATOM 2401 O O . ASP B 1 128 ? -2.121 4.316 11.07 1 96.88 128 ASP B O 1
ATOM 2405 N N . SER B 1 129 ? -4.227 4.84 11.148 1 95.12 129 SER B N 1
ATOM 2406 C CA . SER B 1 129 ? -4.34 4.895 12.602 1 95.12 129 SER B CA 1
ATOM 2407 C C . SER B 1 129 ? -5.676 4.328 13.07 1 95.12 129 SER B C 1
ATOM 2409 O O . SER B 1 129 ? -6.738 4.82 12.68 1 95.12 129 SER B O 1
ATOM 2411 N N . HIS B 1 130 ? -5.641 3.221 13.867 1 94.19 130 HIS B N 1
ATOM 2412 C CA . HIS B 1 130 ? -6.844 2.553 14.352 1 94.19 130 HIS B CA 1
ATOM 2413 C C . HIS B 1 130 ? -7.734 2.119 13.188 1 94.19 130 HIS B C 1
ATOM 2415 O O . HIS B 1 130 ? -8.953 2.314 13.227 1 94.19 130 HIS B O 1
ATOM 2421 N N . VAL B 1 131 ? -7.086 1.71 12.109 1 93.94 131 VAL B N 1
ATOM 2422 C CA . VAL B 1 131 ? -7.746 1.201 10.914 1 93.94 131 VAL B CA 1
ATOM 2423 C C . VAL B 1 131 ? -8.562 2.312 10.266 1 93.94 131 VAL B C 1
ATOM 2425 O O . VAL B 1 131 ? -9.68 2.076 9.789 1 93.94 131 VAL B O 1
ATOM 2428 N N . ASP B 1 132 ? -8.078 3.535 10.461 1 93.75 132 ASP B N 1
ATOM 2429 C CA . ASP B 1 132 ? -8.633 4.746 9.859 1 93.75 132 ASP B CA 1
ATOM 2430 C C . ASP B 1 132 ? -7.531 5.66 9.344 1 93.75 132 ASP B C 1
ATOM 2432 O O . ASP B 1 132 ? -6.355 5.289 9.344 1 93.75 132 ASP B O 1
ATOM 2436 N N . LEU B 1 133 ? -7.992 6.801 8.844 1 95.56 133 LEU B N 1
ATOM 2437 C CA . LEU B 1 133 ? -7.023 7.75 8.312 1 95.56 133 LEU B CA 1
ATOM 2438 C C . LEU B 1 133 ? -6.289 8.469 9.43 1 95.56 133 LEU B C 1
ATOM 2440 O O . LEU B 1 133 ? -6.918 8.992 10.359 1 95.56 133 LEU B O 1
ATOM 2444 N N . GLY B 1 134 ? -4.98 8.469 9.391 1 96.5 134 GLY B N 1
ATOM 2445 C CA . GLY B 1 134 ? -4.133 9.289 10.242 1 96.5 134 GLY B CA 1
ATOM 2446 C C . GLY B 1 134 ? -3.363 10.344 9.469 1 96.5 134 GLY B C 1
ATOM 2447 O O . GLY B 1 134 ? -2.895 10.094 8.359 1 96.5 134 GLY B O 1
ATOM 2448 N N . VAL B 1 135 ? -3.338 11.477 10.055 1 97.94 135 VAL B N 1
ATOM 2449 C CA . VAL B 1 135 ? -2.57 12.594 9.508 1 97.94 135 VAL B CA 1
ATOM 2450 C C . VAL B 1 135 ? -1.684 13.195 10.594 1 97.94 135 VAL B C 1
ATOM 2452 O O . VAL B 1 135 ? -2.119 13.367 11.734 1 97.94 135 VAL B O 1
ATOM 2455 N N . GLY B 1 136 ? -0.427 13.484 10.211 1 98.12 136 GLY B N 1
ATOM 2456 C CA . GLY B 1 136 ? 0.489 14.062 11.188 1 98.12 136 GLY B CA 1
ATOM 2457 C C . GLY B 1 136 ? 1.376 15.141 10.602 1 98.12 136 GLY B C 1
ATOM 2458 O O . GLY B 1 136 ? 1.488 15.273 9.383 1 98.12 136 GLY B O 1
ATOM 2459 N N . LEU B 1 137 ? 1.879 15.93 11.445 1 98.38 137 LEU B N 1
ATOM 2460 C CA . LEU B 1 137 ? 2.982 16.828 11.133 1 98.38 137 LEU B CA 1
ATOM 2461 C C . LEU B 1 137 ? 4.324 16.188 11.469 1 98.38 137 LEU B C 1
ATOM 2463 O O . LEU B 1 137 ? 4.402 15.344 12.367 1 98.38 137 LEU B O 1
ATOM 2467 N N . ALA B 1 138 ? 5.32 16.562 10.75 1 98.69 138 ALA B N 1
ATOM 2468 C CA . ALA B 1 138 ? 6.613 15.922 10.977 1 98.69 138 ALA B CA 1
ATOM 2469 C C . ALA B 1 138 ? 7.758 16.906 10.789 1 98.69 138 ALA B C 1
ATOM 2471 O O . ALA B 1 138 ? 7.574 17.984 10.203 1 98.69 138 ALA B O 1
ATOM 2472 N N . ALA B 1 139 ? 8.859 16.578 11.328 1 98.56 139 ALA B N 1
ATOM 2473 C CA . ALA B 1 139 ? 10.109 17.312 11.156 1 98.56 139 ALA B CA 1
ATOM 2474 C C . ALA B 1 139 ? 11.312 16.438 11.531 1 98.56 139 ALA B C 1
ATOM 2476 O O . ALA B 1 139 ? 11.219 15.586 12.414 1 98.56 139 ALA B O 1
ATOM 2477 N N . TRP B 1 140 ? 12.328 16.672 10.836 1 98.25 140 TRP B N 1
ATOM 2478 C CA . TRP B 1 140 ? 13.57 15.984 11.195 1 98.25 140 TRP B CA 1
ATOM 2479 C C . TRP B 1 140 ? 14.234 16.656 12.391 1 98.25 140 TRP B C 1
ATOM 2481 O O . TRP B 1 140 ? 14.258 17.891 12.484 1 98.25 140 TRP B O 1
ATOM 2491 N N . THR B 1 141 ? 14.836 15.953 13.281 1 96.75 141 THR B N 1
ATOM 2492 C CA . THR B 1 141 ? 15.508 16.484 14.461 1 96.75 141 THR B CA 1
ATOM 2493 C C . THR B 1 141 ? 16.594 17.469 14.07 1 96.75 141 THR B C 1
ATOM 2495 O O . THR B 1 141 ? 16.844 18.453 14.781 1 96.75 141 THR B O 1
ATOM 2498 N N . GLY B 1 142 ? 17.234 17.375 12.93 1 93.62 142 GLY B N 1
ATOM 2499 C CA . GLY B 1 142 ? 18.312 18.25 12.508 1 93.62 142 GLY B CA 1
ATOM 2500 C C . GLY B 1 142 ? 17.844 19.562 11.93 1 93.62 142 GLY B C 1
ATOM 2501 O O . GLY B 1 142 ? 18.625 20.5 11.766 1 93.62 142 GLY B O 1
ATOM 2502 N N . ASP B 1 143 ? 16.547 19.688 11.727 1 93.31 143 ASP B N 1
ATOM 2503 C CA . ASP B 1 143 ? 16.031 20.891 11.047 1 93.31 143 ASP B CA 1
ATOM 2504 C C . ASP B 1 143 ? 15.672 21.969 12.055 1 93.31 143 ASP B C 1
ATOM 2506 O O . ASP B 1 143 ? 15.359 23.109 11.672 1 93.31 143 ASP B O 1
ATOM 2510 N N . GLY B 1 144 ? 15.664 21.656 13.305 1 91.5 144 GLY B N 1
ATOM 2511 C CA . GLY B 1 144 ? 15.438 22.641 14.344 1 91.5 144 GLY B CA 1
ATOM 2512 C C . GLY B 1 144 ? 13.977 23.031 14.484 1 91.5 144 GLY B C 1
ATOM 2513 O O . GLY B 1 144 ? 13.664 24.109 14.984 1 91.5 144 GLY B O 1
ATOM 2514 N N . VAL B 1 145 ? 13.102 22.297 13.875 1 93 145 VAL B N 1
ATOM 2515 C CA . VAL B 1 145 ? 11.664 22.531 13.938 1 93 145 VAL B CA 1
ATOM 2516 C C . VAL B 1 145 ? 10.992 21.438 14.758 1 93 145 VAL B C 1
ATOM 2518 O O . VAL B 1 145 ? 11.305 20.266 14.602 1 93 145 VAL B O 1
ATOM 2521 N N . ASP B 1 146 ? 10.188 21.859 15.75 1 95.69 146 ASP B N 1
ATOM 2522 C CA . ASP B 1 146 ? 9.305 20.938 16.453 1 95.69 146 ASP B CA 1
ATOM 2523 C C . ASP B 1 146 ? 7.898 20.953 15.859 1 95.69 146 ASP B C 1
ATOM 2525 O O . ASP B 1 146 ? 7.242 22 15.836 1 95.69 146 ASP B O 1
ATOM 2529 N N . PRO B 1 147 ? 7.449 19.797 15.391 1 96.69 147 PRO B N 1
ATOM 2530 C CA . PRO B 1 147 ? 6.113 19.766 14.789 1 96.69 147 PRO B CA 1
ATOM 2531 C C . PRO B 1 147 ? 5.031 20.266 15.734 1 96.69 147 PRO B C 1
ATOM 2533 O O . PRO B 1 147 ? 3.988 20.75 15.281 1 96.69 147 PRO B O 1
ATOM 2536 N N . ALA B 1 148 ? 5.215 20.188 17.016 1 95 148 ALA B N 1
ATOM 2537 C CA . ALA B 1 148 ? 4.234 20.625 18 1 95 148 ALA B CA 1
ATOM 2538 C C . ALA B 1 148 ? 4.133 22.156 18.031 1 95 148 ALA B C 1
ATOM 2540 O O . ALA B 1 148 ? 3.188 22.719 18.594 1 95 148 ALA B O 1
ATOM 2541 N N . ASP B 1 149 ? 5.098 22.875 17.406 1 94.19 149 ASP B N 1
ATOM 2542 C CA . ASP B 1 149 ? 5.148 24.328 17.438 1 94.19 149 ASP B CA 1
ATOM 2543 C C . ASP B 1 149 ? 4.336 24.938 16.297 1 94.19 149 ASP B C 1
ATOM 2545 O O . ASP B 1 149 ? 4.125 26.156 16.25 1 94.19 149 ASP B O 1
ATOM 2549 N N . TYR B 1 150 ? 3.891 24.094 15.367 1 93.94 150 TYR B N 1
ATOM 2550 C CA . TYR B 1 150 ? 3.107 24.625 14.258 1 93.94 150 TYR B CA 1
ATOM 2551 C C . TYR B 1 150 ? 1.777 25.188 14.742 1 93.94 150 TYR B C 1
ATOM 2553 O O . TYR B 1 150 ? 1.141 24.609 15.633 1 93.94 150 TYR B O 1
ATOM 2561 N N . GLY B 1 151 ? 1.386 26.234 14.164 1 92.12 151 GLY B N 1
ATOM 2562 C CA . GLY B 1 151 ? 0.145 26.891 14.547 1 92.12 151 GLY B CA 1
ATOM 2563 C C . GLY B 1 151 ? -1.088 26.219 13.977 1 92.12 151 GLY B C 1
ATOM 2564 O O . GLY B 1 151 ? -0.978 25.266 13.195 1 92.12 151 GLY B O 1
ATOM 2565 N N . ASP B 1 152 ? -2.225 26.766 14.344 1 93 152 ASP B N 1
ATOM 2566 C CA . ASP B 1 152 ? -3.518 26.203 13.969 1 93 152 ASP B CA 1
ATOM 2567 C C . ASP B 1 152 ? -3.721 26.234 12.461 1 93 152 ASP B C 1
ATOM 2569 O O . ASP B 1 152 ? -4.324 25.328 11.883 1 93 152 ASP B O 1
ATOM 2573 N N . ASP B 1 153 ? -3.244 27.25 11.875 1 92.44 153 ASP B N 1
ATOM 2574 C CA . ASP B 1 153 ? -3.438 27.375 10.438 1 92.44 153 ASP B CA 1
ATOM 2575 C C . ASP B 1 153 ? -2.748 26.25 9.68 1 92.44 153 ASP B C 1
ATOM 2577 O O . ASP B 1 153 ? -3.299 25.719 8.719 1 92.44 153 ASP B O 1
ATOM 2581 N N . VAL B 1 154 ? -1.508 25.859 10.133 1 95 154 VAL B N 1
ATOM 2582 C CA . VAL B 1 154 ? -0.76 24.766 9.523 1 95 154 VAL B CA 1
ATOM 2583 C C . VAL B 1 154 ? -1.513 23.453 9.719 1 95 154 VAL B C 1
ATOM 2585 O O . VAL B 1 154 ? -1.627 22.656 8.789 1 95 154 VAL B O 1
ATOM 2588 N N . VAL B 1 155 ? -2.064 23.344 10.898 1 96.12 155 VAL B N 1
ATOM 2589 C CA . VAL B 1 155 ? -2.816 22.141 11.234 1 96.12 155 VAL B CA 1
ATOM 2590 C C . VAL B 1 155 ? -4.039 22.016 10.328 1 96.12 155 VAL B C 1
ATOM 2592 O O . VAL B 1 155 ? -4.281 20.969 9.734 1 96.12 155 VAL B O 1
ATOM 2595 N N . LEU B 1 156 ? -4.773 23.078 10.203 1 95.31 156 LEU B N 1
ATOM 2596 C CA . LEU B 1 156 ? -6.016 23.062 9.438 1 95.31 156 LEU B CA 1
ATOM 2597 C C . LEU B 1 156 ? -5.742 22.812 7.957 1 95.31 156 LEU B C 1
ATOM 2599 O O . LEU B 1 156 ? -6.438 22.031 7.32 1 95.31 156 LEU B O 1
ATOM 2603 N N . VAL B 1 157 ? -4.754 23.438 7.406 1 95 157 VAL B N 1
ATOM 2604 C CA . VAL B 1 157 ? -4.402 23.25 6.004 1 95 157 VAL B CA 1
ATOM 2605 C C . VAL B 1 157 ? -3.975 21.797 5.773 1 95 157 VAL B C 1
ATOM 2607 O O . VAL B 1 157 ? -4.395 21.172 4.797 1 95 157 VAL B O 1
ATOM 2610 N N . THR B 1 158 ? -3.137 21.297 6.676 1 96.75 158 THR B N 1
ATOM 2611 C CA . THR B 1 158 ? -2.633 19.922 6.574 1 96.75 158 THR B CA 1
ATOM 2612 C C . THR B 1 158 ? -3.783 18.922 6.574 1 96.75 158 THR B C 1
ATOM 2614 O O . THR B 1 158 ? -3.873 18.078 5.684 1 96.75 158 THR B O 1
ATOM 2617 N N . LEU B 1 159 ? -4.699 19.062 7.527 1 96.94 159 LEU B N 1
ATOM 2618 C CA . LEU B 1 159 ? -5.828 18.141 7.641 1 96.94 159 LEU B CA 1
ATOM 2619 C C . LEU B 1 159 ? -6.758 18.266 6.438 1 96.94 159 LEU B C 1
ATOM 2621 O O . LEU B 1 159 ? -7.203 17.266 5.887 1 96.94 159 LEU B O 1
ATOM 2625 N N . ALA B 1 160 ? -7.062 19.469 6.07 1 95.25 160 ALA B N 1
ATOM 2626 C CA . ALA B 1 160 ? -7.98 19.703 4.957 1 95.25 160 ALA B CA 1
ATOM 2627 C C . ALA B 1 160 ? -7.43 19.141 3.656 1 95.25 160 ALA B C 1
ATOM 2629 O O . ALA B 1 160 ? -8.141 18.453 2.92 1 95.25 160 ALA B O 1
ATOM 2630 N N . LEU B 1 161 ? -6.156 19.422 3.383 1 96.25 161 LEU B N 1
ATOM 2631 C CA . LEU B 1 161 ? -5.551 18.969 2.141 1 96.25 161 LEU B CA 1
ATOM 2632 C C . LEU B 1 161 ? -5.473 17.438 2.107 1 96.25 161 LEU B C 1
ATOM 2634 O O . LEU B 1 161 ? -5.848 16.812 1.114 1 96.25 161 LEU B O 1
ATOM 2638 N N . ALA B 1 162 ? -4.934 16.828 3.16 1 96.25 162 ALA B N 1
ATOM 2639 C CA . ALA B 1 162 ? -4.824 15.383 3.225 1 96.25 162 ALA B CA 1
ATOM 2640 C C . ALA B 1 162 ? -6.191 14.719 3.055 1 96.25 162 ALA B C 1
ATOM 2642 O O . ALA B 1 162 ? -6.328 13.742 2.314 1 96.25 162 ALA B O 1
ATOM 2643 N N . THR B 1 163 ? -7.172 15.25 3.74 1 93.88 163 THR B N 1
ATOM 2644 C CA . THR B 1 163 ? -8.523 14.703 3.652 1 93.88 163 THR B CA 1
ATOM 2645 C C . THR B 1 163 ? -9.055 14.812 2.229 1 93.88 163 THR B C 1
ATOM 2647 O O . THR B 1 163 ? -9.617 13.852 1.694 1 93.88 163 THR B O 1
ATOM 2650 N N . ASN B 1 164 ? -8.891 15.945 1.637 1 93.25 164 ASN B N 1
ATOM 2651 C CA . ASN B 1 164 ? -9.352 16.141 0.269 1 93.25 164 ASN B CA 1
ATOM 2652 C C . ASN B 1 164 ? -8.695 15.172 -0.7 1 93.25 164 ASN B C 1
ATOM 2654 O O . ASN B 1 164 ? -9.359 14.586 -1.554 1 93.25 164 ASN B O 1
ATOM 2658 N N . VAL B 1 165 ? -7.457 14.961 -0.533 1 94.38 165 VAL B N 1
ATOM 2659 C CA . VAL B 1 165 ? -6.676 14.109 -1.422 1 94.38 165 VAL B CA 1
ATOM 2660 C C . VAL B 1 165 ? -7.191 12.672 -1.346 1 94.38 165 VAL B C 1
ATOM 2662 O O . VAL B 1 165 ? -7.27 11.984 -2.363 1 94.38 165 VAL B O 1
ATOM 2665 N N . VAL B 1 166 ? -7.633 12.242 -0.21 1 93.62 166 VAL B N 1
ATOM 2666 C CA . VAL B 1 166 ? -7.934 10.82 -0.06 1 93.62 166 VAL B CA 1
ATOM 2667 C C . VAL B 1 166 ? -9.438 10.594 -0.202 1 93.62 166 VAL B C 1
ATOM 2669 O O . VAL B 1 166 ? -9.883 9.461 -0.414 1 93.62 166 VAL B O 1
ATOM 2672 N N . THR B 1 167 ? -10.234 11.57 -0.067 1 90.62 167 THR B N 1
ATOM 2673 C CA . THR B 1 167 ? -11.68 11.367 -0.099 1 90.62 167 THR B CA 1
ATOM 2674 C C . THR B 1 167 ? -12.219 11.578 -1.51 1 90.62 167 THR B C 1
ATOM 2676 O O . THR B 1 167 ? -13.258 11.016 -1.87 1 90.62 167 THR B O 1
ATOM 2679 N N . GLU B 1 168 ? -11.531 12.375 -2.238 1 88.94 168 GLU B N 1
ATOM 2680 C CA . GLU B 1 168 ? -11.961 12.594 -3.617 1 88.94 168 GLU B CA 1
ATOM 2681 C C . GLU B 1 168 ? -11.547 11.438 -4.516 1 88.94 168 GLU B C 1
ATOM 2683 O O . GLU B 1 168 ? -10.406 10.961 -4.438 1 88.94 168 GLU B O 1
ATOM 2688 N N . PRO B 1 169 ? -12.508 10.953 -5.355 1 91.5 169 PRO B N 1
ATOM 2689 C CA . PRO B 1 169 ? -12.125 9.906 -6.309 1 91.5 169 PRO B CA 1
ATOM 2690 C C . PRO B 1 169 ? -10.992 10.344 -7.242 1 91.5 169 PRO B C 1
ATOM 2692 O O . PRO B 1 169 ? -10.859 11.531 -7.547 1 91.5 169 PRO B O 1
ATOM 2695 N N . VAL B 1 170 ? -10.258 9.414 -7.648 1 93.69 170 VAL B N 1
ATOM 2696 C CA . VAL B 1 170 ? -9.125 9.711 -8.516 1 93.69 170 VAL B CA 1
ATOM 2697 C C . VAL B 1 170 ? -9.25 8.922 -9.812 1 93.69 170 VAL B C 1
ATOM 2699 O O . VAL B 1 170 ? -9.938 7.898 -9.867 1 93.69 170 VAL B O 1
ATOM 2702 N N . THR B 1 171 ? -8.594 9.484 -10.812 1 94.56 171 THR B N 1
ATOM 2703 C CA . THR B 1 171 ? -8.43 8.719 -12.047 1 94.56 171 THR B CA 1
ATOM 2704 C C . THR B 1 171 ? -7.273 7.738 -11.93 1 94.56 171 THR B C 1
ATOM 2706 O O . THR B 1 171 ? -6.152 8.125 -11.594 1 94.5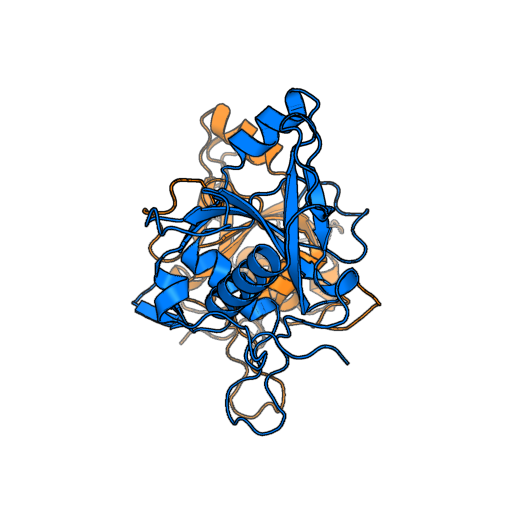6 171 THR B O 1
ATOM 2709 N N . CYS B 1 172 ? -7.605 6.484 -12.172 1 95 172 CYS B N 1
ATOM 2710 C CA . CYS B 1 172 ? -6.598 5.434 -12.078 1 95 172 CYS B CA 1
ATOM 2711 C C . CYS B 1 172 ? -5.633 5.5 -13.258 1 95 172 CYS B C 1
ATOM 2713 O O . CYS B 1 172 ? -5.984 6.008 -14.328 1 95 172 CYS B O 1
ATOM 2715 N N . VAL B 1 173 ? -4.5 4.996 -12.953 1 94.25 173 VAL B N 1
ATOM 2716 C CA . VAL B 1 173 ? -3.471 4.895 -13.984 1 94.25 173 VAL B CA 1
ATOM 2717 C C . VAL B 1 173 ? -3.996 4.078 -15.156 1 94.25 173 VAL B C 1
ATOM 2719 O O . VAL B 1 173 ? -3.738 4.414 -16.312 1 94.25 173 VAL B O 1
ATOM 2722 N N . TYR B 1 174 ? -4.801 3.117 -14.828 1 93.81 174 TYR B N 1
ATOM 2723 C CA . TYR B 1 174 ? -5.328 2.24 -15.867 1 93.81 174 TYR B CA 1
ATOM 2724 C C . TYR B 1 174 ? -6.641 2.779 -16.422 1 93.81 174 TYR B C 1
ATOM 2726 O O . TYR B 1 174 ? -7.617 2.932 -15.688 1 93.81 174 TYR B O 1
ATOM 2734 N N . GLY B 1 175 ? -6.719 2.998 -17.719 1 90.44 175 GLY B N 1
ATOM 2735 C CA . GLY B 1 175 ? -7.93 3.188 -18.5 1 90.44 175 GLY B CA 1
ATOM 2736 C C . GLY B 1 175 ? -8.734 4.398 -18.078 1 90.44 175 GLY B C 1
ATOM 2737 O O . GLY B 1 175 ? -9.945 4.469 -18.328 1 90.44 175 GLY B O 1
ATOM 2738 N N . ASP B 1 176 ? -8.219 5.148 -17.281 1 83.81 176 ASP B N 1
ATOM 2739 C CA . ASP B 1 176 ? -8.883 6.359 -16.797 1 83.81 176 ASP B CA 1
ATOM 2740 C C . ASP B 1 176 ? -10.117 6.02 -15.977 1 83.81 176 ASP B C 1
ATOM 2742 O O . ASP B 1 176 ? -11.148 6.691 -16.094 1 83.81 176 ASP B O 1
ATOM 2746 N N . ARG B 1 177 ? -10.062 5 -15.312 1 90.31 177 ARG B N 1
ATOM 2747 C CA . ARG B 1 177 ? -11.125 4.59 -14.406 1 90.31 177 ARG B CA 1
ATOM 2748 C C . ARG B 1 177 ? -11.102 5.414 -13.125 1 90.31 177 ARG B C 1
ATOM 2750 O O . ARG B 1 177 ? -10.023 5.762 -12.625 1 90.31 177 ARG B O 1
ATOM 2757 N N . TRP B 1 178 ? -12.258 5.699 -12.711 1 90.44 178 TRP B N 1
ATOM 2758 C CA . TRP B 1 178 ? -12.352 6.426 -11.445 1 90.44 178 TRP B CA 1
ATOM 2759 C C . TRP B 1 178 ? -12.375 5.461 -10.266 1 90.44 178 TRP B C 1
ATOM 2761 O O . TRP B 1 178 ? -13.039 4.418 -10.32 1 90.44 178 TRP B O 1
ATOM 2771 N N . TYR B 1 179 ? -11.711 5.789 -9.398 1 90.44 179 TYR B N 1
ATOM 2772 C CA . TYR B 1 179 ? -11.672 5.02 -8.156 1 90.44 179 TYR B CA 1
ATOM 2773 C C . TYR B 1 179 ? -11.828 5.926 -6.945 1 90.44 179 TYR B C 1
ATOM 2775 O O . TYR B 1 179 ? -11.195 6.98 -6.863 1 90.44 179 TYR B O 1
#

Organism: NCBI:txid2743089

pLDDT: mean 90.83, std 12.39, range [40.94, 98.94]

Secondary structure (DSSP, 8-state):
-PEEGGG-TTPPPHHHHTTEEEEEPPHHHHHHHHHTT--EEEEEHHHH-SSEE------TT--S----HHHHHHHHHHHH-B--STT-BTTS--TT-SS---EEEEEEEE-S--SSSS-SEEEEEEEEETTEEEEEEEEEGGGT--GGG--HHHHHHHHHHHHHHHHS--B-TTTT-B-/-PEEGGG-TTPPPHHHHTTEEEEEPPHHHHHHHHHTT--EEEEEHHHH-SSEE------TT--S----HHHHHHHHHHHH-B--STT-BTTS--TT-SS---EEEEEEEE-S--SSSS-SEEEEEEEEETTEEEEEEEEEGGGT--GGG--HHHHHHHHHHHHHHHHS--B-TTTT-B-

Nearest PDB structures (foldseek):
  6d7y-assembly2_B  TM=3.940E-01  e=2.043E-01  Enterobacter cloacae
  3dwk-assembly4_D  TM=3.029E-01  e=7.870E+00  Staphylococcus aureus subsp. aureus COL
  4tmd-assembly1_A  TM=1.588E-01  e=7.406E+00  Mycolicibacterium smegmatis MC2 155
  6d7y-assembly2_B  TM=3.937E-01  e=2.594E-01  Enterobacter cloacae
  3dwk-assembly4_D  TM=2.557E-01  e=6.952E+00  Staphylococcus aureus subsp. aureus COL

Sequence (358 aa):
MPIDIRDHPDAPSLEELREFTLVPVAREEIESRRAEGQELRELNLQEERNDVSASLDVEPGSAGRSLDVGMVLYRLVQLFGTPQVPGFEAGGDVSGREDTTFKYLFRLVREADVDGSLPEEWLVTVFDSHVDLGVGLAAWTGDGVDPADYGDDVVLVTLALATNVVTEPVTCVYGDRWYMPIDIRDHPDAPSLEELREFTLVPVAREEIESRRAEGQELRELNLQEERNDVSASLDVEPGSAGRSLDVGMVLYRLVQLFGTPQVPGFEAGGDVSGREDTTFKYLFRLVREADVDGSLPEEWLVTVFDSHVDLGVGLAAWTGDGVDPADYGDDVVLVTLALATNVVTEPVTCVYGDRWY

Foldseek 3Di:
DADELVPDPPFDDPVQLVQKDKAFDALVVLVVLVVVVKDKDKFWCQVPPDHYDHWQQDDDPPPDDRDFVVLLQVLCCQVHRHARHPDQDPPHPVVPDDFWRGKTKIKMAGNDPDPDPDDRIFIKMWTTGNRTTIIIGIDIPVVPDDRVPDDPVVVSSRSNNSNCSRNDWAQGPPPRDTD/DADELVPDPPFDDPVQLVQKDKAFDALVVLVVLVVVVKDKDKFWCQVPPDHYDHWQQDDDPDPDDRDFVVLLQVLCCQVHRHARHPDQDPPHPVVPDDFWRGKTKIKMAGNDPPPDPDDRIFIKMWTTGNRTTIIIGIDIPVVPDDRVPDDPVVVSSRSNNSNCSRNDWDQGPPPRDTD

Solvent-accessible surface area (backbone atoms only — not comparable to full-atom values): 19725 Å² total; per-residue (Å²): 123,52,36,45,41,91,69,35,87,82,40,70,49,73,73,63,49,67,39,46,44,82,40,51,47,30,39,67,58,54,52,51,44,41,75,73,67,41,47,78,44,72,37,52,40,64,80,74,37,66,65,41,33,69,70,50,75,59,64,92,78,60,84,62,82,75,57,44,48,22,48,31,52,42,47,45,23,56,74,48,22,32,65,32,51,84,73,29,34,17,45,53,83,53,82,83,50,54,45,54,46,51,38,37,47,27,36,40,35,48,72,61,87,58,96,56,95,63,69,61,59,51,39,35,32,45,31,38,40,77,81,26,61,32,47,26,32,29,30,42,60,82,71,77,53,59,46,86,72,59,51,69,68,58,51,38,47,51,49,43,48,55,47,51,64,48,69,47,71,39,66,34,61,32,89,64,39,74,83,123,52,36,45,39,93,71,36,87,83,40,69,50,73,74,63,49,67,40,46,44,80,39,52,48,30,38,67,58,54,52,51,43,42,73,71,69,41,48,79,43,71,38,52,41,65,79,72,36,66,66,42,31,67,70,52,76,59,65,93,78,59,86,61,82,76,56,47,48,24,48,32,52,42,50,45,22,56,74,50,20,32,64,32,52,82,76,28,33,18,45,53,83,54,82,81,51,54,45,52,46,50,39,35,46,27,36,41,34,48,73,60,88,60,95,59,96,63,69,62,58,49,36,33,33,44,33,37,39,77,82,26,61,31,48,27,34,28,28,43,62,84,72,77,51,59,48,84,71,59,51,68,67,56,50,39,47,51,49,42,49,55,46,50,65,49,69,47,72,40,67,34,62,32,89,65,37,75,80